Protein AF-A0A0B1SEB9-F1 (afdb_monomer)

Organism: Oesophagostomum dentatum (NCBI:txid61180)

InterPro domains:
  IPR020556 Amidase, conserved site [PS00571] (58-89)
  IPR023631 Amidase signatu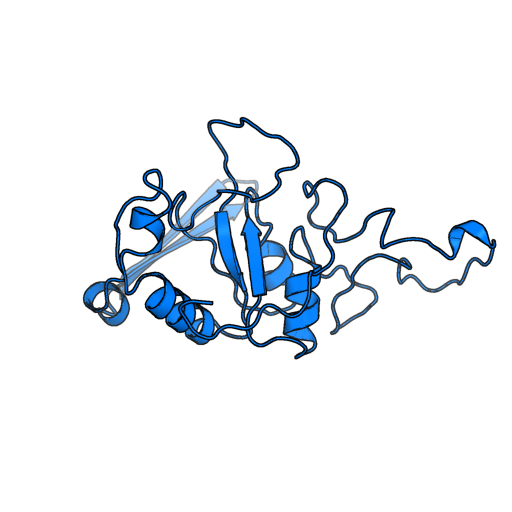re domain [PF01425] (3-154)
  IPR036928 Amidase signature (AS) superfamily [G3DSA:3.90.1300.10] (1-178)
  IPR036928 Amidase signature (AS) superfamily [SSF75304] (3-165)
  IPR052096 Endocannabinoid-regulating amidase [PTHR45847] (4-167)

Solvent-accessible surface area (backbone atoms only — not comparable to full-atom values): 10886 Å² total; per-residue (Å²): 110,99,80,72,67,78,93,84,77,85,65,56,44,14,60,69,55,81,35,55,45,18,40,30,78,84,80,14,60,74,55,80,82,69,78,67,84,67,96,58,79,47,62,71,35,42,49,34,15,71,92,43,60,74,40,63,5,16,7,18,27,7,28,44,28,23,36,42,63,59,69,73,44,78,68,36,79,28,48,28,70,89,40,11,34,48,43,2,12,62,61,44,68,36,26,47,51,73,55,64,78,48,77,51,80,70,77,91,61,89,61,78,68,76,90,64,90,83,80,57,69,20,56,27,45,32,21,73,42,63,64,63,38,50,52,51,49,41,64,67,23,67,53,60,63,64,30,78,77,33,82,83,24,69,85,71,60,59,56,65,70,70,71,68,56,79,74,45,76,48,73,50,73,50,80,51,103,87,48,80,48,80,47,78,48,76,94

Nearest PDB structures (foldseek):
  4hbp-assembly1_A  TM=9.652E-01  e=2.554E-11  Rattus norvegicus
  4hbp-assembly1_B  TM=9.653E-01  e=1.059E-10  Rattus norvegicus
  3lj7-assembly2_B  TM=9.623E-01  e=1.198E-10  Rattus norvegicus
  3qj9-assembly1_A  TM=9.669E-01  e=3.645E-10  Rattus norvegicus
  6kvr-assembly1_B  TM=8.923E-01  e=4.741E-07  Candida albicans

pLDDT: mean 85.34, std 15.77, range [36.78, 98.62]

Sequence (187 aa):
LLLGFVPFVQTNVPQSLLSYSCGNPIYGNFEVLNGISTNSKATLGTTSTPSDPSRTCGGSSGGEAALLAADGSLIGIGGDVGGSIRIPCHFTGMAGIKPSHLRFSHRGVPGAVPGRPLINANEGPMTKDIQTSAEFLKEIWSTRWITEHDPYVPPVLWNEDMYSRGESTVSATTWTMTGLLLLQLSR

Foldseek 3Di:
DVQPDDDDDDFFFDVQQPFQFTADPPQFDPVVVPPDDDPDCQRGRTQDAPVDSNHGLTARCSRQLNCQLVVNDAKDKFKDQPCRFPSSCVSRVKDKDFDDPLLADCPPPDHSDPDDDPGDIGIAMIHRDVVSRVVVQLSVQVDQVRCVVPVSRPNDGDDPCVVPVPWDWDWDWDDDPVDIDIDIDTD

Structure (mmCIF, N/CA/C/O backbone):
data_AF-A0A0B1SEB9-F1
#
_entry.id   AF-A0A0B1SEB9-F1
#
loop_
_atom_site.group_PDB
_atom_site.id
_atom_site.type_symbol
_atom_site.label_atom_id
_atom_site.label_alt_id
_atom_site.label_comp_id
_atom_site.label_asym_id
_atom_site.label_entity_id
_atom_site.label_seq_id
_atom_site.pdbx_PDB_ins_code
_atom_site.Cartn_x
_atom_site.Cartn_y
_atom_site.Cartn_z
_atom_site.occupancy
_atom_site.B_iso_or_equiv
_atom_site.auth_seq_id
_atom_site.auth_comp_id
_atom_site.auth_asym_id
_atom_site.auth_atom_id
_atom_site.pdbx_PDB_model_num
ATOM 1 N N . LEU A 1 1 ? 3.356 -13.965 14.051 1.00 53.75 1 LEU A N 1
ATOM 2 C CA . LEU A 1 1 ? 2.552 -13.025 13.240 1.00 53.75 1 LEU A CA 1
ATOM 3 C C . LEU A 1 1 ? 1.209 -12.872 13.931 1.00 53.75 1 LEU A C 1
ATOM 5 O O . LEU A 1 1 ? 0.439 -13.820 13.940 1.00 53.75 1 LEU A O 1
ATOM 9 N N . LEU A 1 2 ? 0.997 -11.747 14.619 1.00 61.38 2 LEU A N 1
ATOM 10 C CA . LEU A 1 2 ? -0.085 -11.577 15.603 1.00 61.38 2 LEU A CA 1
ATOM 11 C C . LEU A 1 2 ? -1.502 -11.649 14.997 1.00 61.38 2 LEU A C 1
ATOM 13 O O . LEU A 1 2 ? -2.454 -11.924 15.711 1.00 61.38 2 LEU A O 1
ATOM 17 N N . LEU A 1 3 ? -1.617 -11.424 13.685 1.00 80.94 3 LEU A N 1
ATOM 18 C CA . LEU A 1 3 ? -2.881 -11.327 12.945 1.00 80.94 3 LEU A CA 1
ATOM 19 C C . LEU A 1 3 ? -3.021 -12.398 11.846 1.00 80.94 3 LEU A C 1
ATOM 21 O O . LEU A 1 3 ? -3.841 -12.267 10.949 1.00 80.94 3 LEU A O 1
ATOM 25 N N . GLY A 1 4 ? -2.178 -13.436 11.853 1.00 87.94 4 GLY A N 1
ATOM 26 C CA . GLY A 1 4 ? -2.272 -14.546 10.891 1.00 87.94 4 GLY A CA 1
ATOM 27 C C . GLY A 1 4 ? -1.801 -14.256 9.455 1.00 87.94 4 GLY A C 1
ATOM 28 O O . GLY A 1 4 ? -1.686 -15.197 8.676 1.00 87.94 4 GLY A O 1
ATOM 29 N N . PHE A 1 5 ? -1.464 -13.009 9.100 1.00 88.06 5 PHE A N 1
ATOM 30 C CA . PHE A 1 5 ? -0.833 -12.693 7.809 1.00 88.06 5 PHE A CA 1
ATOM 31 C C . PHE A 1 5 ? 0.491 -13.440 7.632 1.00 88.06 5 PHE A C 1
ATOM 33 O O . PHE A 1 5 ? 1.265 -13.539 8.582 1.00 88.06 5 PHE A O 1
ATOM 40 N N . VAL A 1 6 ? 0.776 -13.906 6.412 1.00 93.69 6 VAL A N 1
ATOM 41 C CA . VAL A 1 6 ? 2.009 -14.627 6.062 1.00 93.69 6 VAL A CA 1
ATOM 42 C C . VAL A 1 6 ? 2.791 -13.817 5.021 1.00 93.69 6 VAL A C 1
ATOM 44 O O . VAL A 1 6 ? 2.461 -13.876 3.837 1.00 93.69 6 VAL A O 1
ATOM 47 N N . PRO A 1 7 ? 3.821 -13.049 5.425 1.00 92.88 7 PRO A N 1
ATOM 48 C CA . PRO A 1 7 ? 4.741 -12.426 4.480 1.00 92.88 7 PRO A CA 1
ATOM 49 C C . PRO A 1 7 ? 5.487 -13.518 3.709 1.00 92.88 7 PRO A C 1
ATOM 51 O O . PRO A 1 7 ? 6.118 -14.376 4.326 1.00 92.88 7 PRO A O 1
ATOM 54 N N . PHE A 1 8 ? 5.405 -13.503 2.379 1.00 96.50 8 PHE A N 1
ATOM 55 C CA . PHE A 1 8 ? 5.936 -14.592 1.546 1.00 96.50 8 PHE A CA 1
ATOM 56 C C . PHE A 1 8 ? 6.914 -14.132 0.459 1.00 96.50 8 PHE A C 1
ATOM 58 O O . PHE A 1 8 ? 7.643 -14.954 -0.091 1.00 96.50 8 PHE A O 1
ATOM 65 N N . VAL A 1 9 ? 6.958 -12.836 0.147 1.00 96.88 9 VAL A N 1
ATOM 66 C CA . VAL A 1 9 ? 7.838 -12.283 -0.884 1.00 96.88 9 VAL A CA 1
ATOM 67 C C . VAL A 1 9 ? 8.233 -10.853 -0.537 1.00 96.88 9 VAL A C 1
ATOM 69 O O . VAL A 1 9 ? 7.470 -10.121 0.089 1.00 96.88 9 VAL A O 1
ATOM 72 N N . GLN A 1 10 ? 9.435 -10.461 -0.953 1.00 94.75 10 GLN A N 1
ATOM 73 C CA . GLN A 1 10 ? 9.856 -9.068 -1.016 1.00 94.75 10 GLN A CA 1
ATOM 74 C C . GLN A 1 10 ? 9.810 -8.628 -2.477 1.00 94.75 10 GLN A C 1
ATOM 76 O O . GLN A 1 10 ? 10.360 -9.307 -3.346 1.00 94.75 10 GLN A O 1
ATOM 81 N N . THR A 1 11 ? 9.161 -7.504 -2.758 1.00 95.44 11 THR A N 1
ATOM 82 C CA . THR A 1 11 ? 8.998 -7.032 -4.132 1.00 95.44 11 THR A CA 1
ATOM 83 C C . THR A 1 11 ? 10.066 -6.017 -4.537 1.00 95.44 11 THR A C 1
ATOM 85 O O . THR A 1 11 ? 10.758 -5.412 -3.71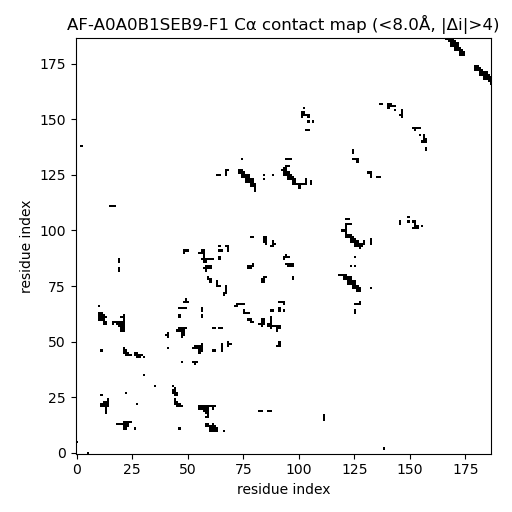4 1.00 95.44 11 THR A O 1
ATOM 88 N N . ASN A 1 12 ? 10.246 -5.874 -5.850 1.00 94.31 12 ASN A N 1
ATOM 89 C CA . ASN A 1 12 ? 11.271 -5.016 -6.427 1.00 94.31 12 ASN A CA 1
ATOM 90 C C . ASN A 1 12 ? 10.952 -3.519 -6.240 1.00 94.31 12 ASN A C 1
ATOM 92 O O . ASN A 1 12 ? 9.790 -3.110 -6.239 1.00 94.31 12 ASN A O 1
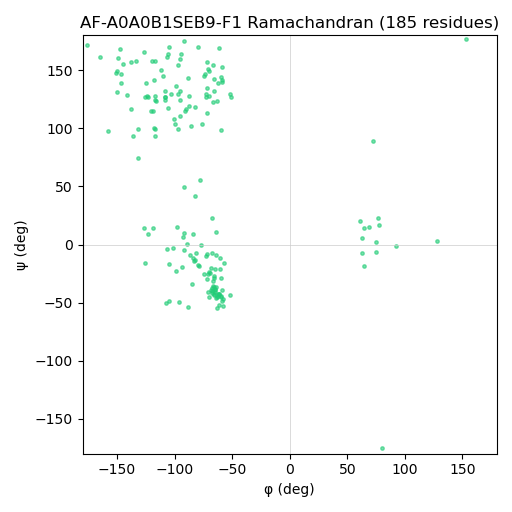ATOM 96 N N . VAL A 1 13 ? 11.999 -2.697 -6.157 1.00 94.06 13 VAL A N 1
ATOM 97 C CA . VAL A 1 13 ? 11.924 -1.237 -5.974 1.00 94.06 13 VAL A CA 1
ATOM 98 C C . VAL A 1 13 ? 12.940 -0.531 -6.881 1.00 94.06 13 VAL A C 1
ATOM 100 O O . VAL A 1 13 ? 13.939 -1.145 -7.273 1.00 94.06 13 VAL A O 1
ATOM 103 N N . PRO A 1 14 ? 12.765 0.756 -7.233 1.00 92.25 14 PRO A N 1
ATOM 104 C CA . PRO A 1 14 ? 13.813 1.493 -7.914 1.00 92.25 14 PRO A CA 1
ATOM 105 C C . PRO A 1 14 ? 15.031 1.698 -7.024 1.00 92.25 14 PRO A C 1
ATOM 107 O O . PRO A 1 14 ? 14.929 1.794 -5.796 1.00 92.25 14 PRO A O 1
ATOM 110 N N . GLN A 1 15 ? 16.187 1.861 -7.665 1.00 90.12 15 GLN A N 1
ATOM 111 C CA . GLN A 1 15 ? 17.413 2.229 -6.970 1.00 90.12 15 GLN A CA 1
ATOM 112 C C . GLN A 1 15 ? 17.168 3.473 -6.108 1.00 90.12 15 GLN A C 1
ATOM 114 O O . GLN A 1 15 ? 16.635 4.473 -6.587 1.00 90.12 15 GLN A O 1
ATOM 119 N N . SER A 1 16 ? 17.559 3.409 -4.832 1.00 89.12 16 SER A N 1
ATOM 120 C CA . SER A 1 16 ? 17.417 4.483 -3.834 1.00 89.12 16 SER A CA 1
ATOM 121 C C . SER A 1 16 ? 15.990 4.919 -3.471 1.00 89.12 16 SER A C 1
ATOM 123 O O . SER A 1 16 ? 15.846 5.874 -2.719 1.00 89.12 16 SER A O 1
ATOM 125 N N . LEU A 1 17 ? 14.927 4.269 -3.962 1.00 91.38 17 LEU A N 1
ATOM 126 C CA . LEU A 1 17 ? 13.520 4.632 -3.689 1.00 91.38 17 LEU A CA 1
ATOM 127 C C . LEU A 1 17 ? 13.073 6.029 -4.186 1.00 91.38 17 LEU A C 1
ATOM 129 O O . LEU A 1 17 ? 11.886 6.338 -4.142 1.00 91.38 17 LEU A O 1
ATOM 133 N N . LEU A 1 18 ? 13.981 6.875 -4.681 1.00 90.56 18 LEU A N 1
ATOM 134 C CA . LEU A 1 18 ? 13.702 8.238 -5.151 1.00 90.56 18 LEU A CA 1
ATOM 135 C C . LEU A 1 18 ? 13.397 8.273 -6.655 1.00 90.56 18 LEU A C 1
ATOM 137 O O . LEU A 1 18 ? 13.970 9.051 -7.413 1.00 90.56 18 LEU A O 1
ATOM 141 N N . SER A 1 19 ? 12.497 7.402 -7.100 1.00 89.94 19 SER A N 1
ATOM 142 C CA . SER A 1 19 ? 12.024 7.361 -8.482 1.00 89.94 19 SER A CA 1
ATOM 143 C C . SER A 1 19 ? 10.598 6.831 -8.539 1.00 89.94 19 SER A C 1
ATOM 145 O O . SER A 1 19 ? 10.210 5.975 -7.746 1.00 89.94 19 SER A O 1
ATOM 147 N N . TYR A 1 20 ? 9.831 7.331 -9.507 1.00 89.56 20 TYR A N 1
ATOM 148 C CA . TYR A 1 20 ? 8.507 6.808 -9.832 1.00 89.56 20 TYR A CA 1
ATOM 149 C C . TYR A 1 20 ? 8.557 5.677 -10.872 1.00 89.56 20 TYR A C 1
ATOM 151 O O . TYR A 1 20 ? 7.519 5.169 -11.271 1.00 89.56 20 TYR A O 1
ATOM 159 N N . SER A 1 21 ? 9.739 5.290 -11.355 1.00 89.75 21 SER A N 1
ATOM 160 C CA . SER A 1 21 ? 9.930 4.043 -12.111 1.00 89.75 21 SER A CA 1
ATOM 161 C C . SER A 1 21 ? 10.318 2.904 -11.162 1.00 89.75 21 SER A C 1
ATOM 163 O O . SER A 1 21 ? 10.523 3.147 -9.977 1.00 89.75 21 SER A O 1
ATOM 165 N N . CYS A 1 22 ? 10.446 1.669 -11.654 1.00 90.75 22 CYS A N 1
ATOM 166 C CA . CYS A 1 22 ? 10.791 0.517 -10.816 1.00 90.75 22 CYS A CA 1
ATOM 167 C C . CYS A 1 22 ? 11.913 -0.328 -11.430 1.00 90.75 22 CYS A C 1
ATOM 169 O O . CYS A 1 22 ? 11.682 -1.406 -11.968 1.00 90.75 22 CYS A O 1
ATOM 171 N N . GLY A 1 23 ? 13.144 0.176 -11.358 1.00 89.38 23 GLY A N 1
ATOM 172 C CA . GLY A 1 23 ? 14.332 -0.530 -11.836 1.00 89.38 23 GLY A CA 1
ATOM 173 C C . GLY A 1 23 ? 15.561 -0.216 -10.990 1.00 89.38 23 GLY A C 1
ATOM 174 O O . GLY A 1 23 ? 15.711 0.891 -10.466 1.00 89.38 23 GLY A O 1
ATOM 175 N N . ASN A 1 24 ? 16.442 -1.198 -10.839 1.00 87.75 24 ASN A N 1
ATOM 176 C CA . ASN A 1 24 ? 17.714 -1.056 -10.138 1.00 87.75 24 ASN A CA 1
ATOM 177 C C . ASN A 1 24 ? 18.768 -1.996 -10.751 1.00 87.75 24 ASN A C 1
ATOM 179 O O . ASN A 1 24 ? 18.383 -2.967 -11.392 1.00 87.75 24 ASN A O 1
ATOM 183 N N . PRO A 1 25 ? 20.073 -1.756 -10.532 1.00 83.50 25 PRO A N 1
ATOM 184 C CA . PRO A 1 25 ? 21.137 -2.584 -11.114 1.00 83.50 25 PRO A CA 1
ATOM 185 C C . PRO A 1 25 ? 21.305 -3.994 -10.517 1.00 83.50 25 PRO A C 1
ATOM 187 O O . PRO A 1 25 ? 22.134 -4.750 -11.004 1.00 83.50 25 PRO A O 1
ATOM 190 N N . ILE A 1 26 ? 20.611 -4.330 -9.421 1.00 85.81 26 ILE A N 1
ATOM 191 C CA . ILE A 1 26 ? 20.753 -5.635 -8.746 1.00 85.81 26 ILE A CA 1
ATOM 192 C C . ILE A 1 26 ? 19.779 -6.638 -9.360 1.00 85.81 26 ILE A C 1
ATOM 194 O O . ILE A 1 26 ? 20.169 -7.714 -9.800 1.00 85.81 26 ILE A O 1
ATOM 198 N N . TYR A 1 27 ? 18.503 -6.263 -9.393 1.00 82.62 27 TYR A N 1
ATOM 199 C CA . TYR A 1 27 ? 17.425 -7.055 -9.980 1.00 82.62 27 TYR A CA 1
ATOM 200 C C . TYR A 1 27 ? 17.190 -6.708 -11.453 1.00 82.62 27 TYR A C 1
ATOM 202 O O . TYR A 1 27 ? 16.388 -7.364 -12.118 1.00 82.62 27 TYR A O 1
ATOM 210 N N . GLY A 1 28 ? 17.893 -5.694 -11.968 1.00 65.19 28 GLY A N 1
ATOM 211 C CA . GLY A 1 28 ? 17.873 -5.311 -13.366 1.00 65.19 28 GLY A CA 1
ATOM 212 C C . GLY A 1 28 ? 19.243 -5.268 -14.035 1.00 65.19 28 GLY A C 1
ATOM 213 O O . GLY A 1 28 ? 20.209 -4.774 -13.469 1.00 65.19 28 GLY A O 1
ATOM 214 N N . ASN A 1 29 ? 19.264 -5.771 -15.277 1.00 52.09 29 ASN A N 1
ATOM 215 C CA . ASN A 1 29 ? 20.396 -6.038 -16.177 1.00 52.09 29 ASN A CA 1
ATOM 216 C C . ASN A 1 29 ? 21.318 -7.226 -15.835 1.00 52.09 29 ASN A C 1
ATOM 218 O O . ASN A 1 29 ? 22.401 -7.049 -15.288 1.00 52.09 29 ASN A O 1
ATOM 222 N N . PHE A 1 30 ? 20.970 -8.417 -16.349 1.00 44.16 30 PHE A N 1
ATOM 223 C CA . PHE A 1 30 ? 21.952 -9.474 -16.663 1.00 44.16 30 PHE A CA 1
ATOM 224 C C . PHE A 1 30 ? 22.335 -9.511 -18.164 1.00 44.16 30 PHE A C 1
ATOM 226 O O . PHE A 1 30 ? 23.428 -9.950 -18.509 1.00 44.16 30 PHE A O 1
ATOM 233 N N . GLU A 1 31 ? 21.503 -8.991 -19.082 1.00 43.50 31 GLU A N 1
ATOM 234 C CA . GLU A 1 31 ? 21.785 -9.053 -20.535 1.00 43.50 31 GLU A CA 1
ATOM 235 C C . GLU A 1 31 ? 22.805 -8.022 -21.050 1.00 43.50 31 GLU A C 1
ATOM 237 O O . GLU A 1 31 ? 23.434 -8.249 -22.084 1.00 43.50 31 GLU A O 1
ATOM 242 N N . VAL A 1 32 ? 23.080 -6.940 -20.312 1.00 45.72 32 VAL A N 1
ATOM 243 C CA . VAL A 1 32 ? 24.132 -5.973 -20.700 1.00 45.72 32 VAL A CA 1
ATOM 244 C C . VAL A 1 32 ? 25.549 -6.536 -20.482 1.00 45.72 32 VAL A C 1
ATOM 246 O O . VAL A 1 32 ? 26.515 -5.986 -21.002 1.00 45.72 32 VAL A O 1
ATOM 249 N N . LEU A 1 33 ? 25.693 -7.683 -19.806 1.00 40.72 33 LEU A N 1
ATOM 250 C CA . LEU A 1 33 ? 26.974 -8.391 -19.693 1.00 40.72 33 LEU A CA 1
ATOM 251 C C . LEU A 1 33 ? 27.263 -9.353 -20.861 1.00 40.72 33 LEU A C 1
ATOM 253 O O . LEU A 1 33 ? 28.395 -9.809 -20.970 1.00 40.72 33 LEU A O 1
ATOM 257 N N . ASN A 1 34 ? 26.302 -9.623 -21.761 1.00 36.78 34 ASN A N 1
ATOM 258 C CA . ASN A 1 34 ? 26.476 -10.585 -22.866 1.00 36.78 34 ASN A CA 1
ATOM 259 C C . ASN A 1 34 ? 26.244 -10.015 -24.281 1.00 36.78 34 ASN A C 1
ATOM 261 O O . ASN A 1 34 ? 26.244 -10.769 -25.250 1.00 36.78 34 ASN A O 1
ATOM 265 N N . GLY A 1 35 ? 26.083 -8.696 -24.440 1.00 39.38 35 GLY A N 1
ATOM 266 C CA . GLY A 1 35 ? 26.153 -8.042 -25.757 1.00 39.38 35 GLY A CA 1
ATOM 267 C C . GLY A 1 35 ? 25.007 -8.341 -26.734 1.00 39.38 35 GLY A C 1
ATOM 268 O O . GLY A 1 35 ? 25.132 -8.030 -27.918 1.00 39.38 35 GLY A O 1
ATOM 269 N N . ILE A 1 36 ? 23.883 -8.902 -26.278 1.00 45.38 36 ILE A N 1
ATOM 270 C CA . ILE A 1 36 ? 22.714 -9.149 -27.131 1.00 45.38 36 ILE A CA 1
ATOM 271 C C . ILE A 1 36 ? 21.723 -7.997 -26.950 1.00 45.38 36 ILE A C 1
ATOM 273 O O . ILE A 1 36 ? 20.961 -7.941 -25.992 1.00 45.38 36 ILE A O 1
ATOM 277 N N . SER A 1 37 ? 21.745 -7.050 -27.887 1.00 41.44 37 SER A N 1
ATOM 278 C CA . SER A 1 37 ? 20.700 -6.037 -28.028 1.00 41.44 37 SER A CA 1
ATOM 279 C C . SER A 1 37 ? 19.480 -6.684 -28.685 1.00 41.44 37 SER A C 1
ATOM 281 O O . SER A 1 37 ? 19.475 -6.939 -29.889 1.00 41.44 37 SER A O 1
ATOM 283 N N . THR A 1 38 ? 18.444 -6.985 -27.902 1.00 41.44 38 THR A N 1
ATOM 284 C CA . THR A 1 38 ? 17.131 -7.335 -28.451 1.00 41.44 38 THR A CA 1
ATOM 285 C C . THR A 1 38 ? 16.333 -6.045 -28.657 1.00 41.44 38 THR A C 1
ATOM 287 O O . THR A 1 38 ? 16.213 -5.213 -27.763 1.00 41.44 38 THR A O 1
ATOM 290 N N . ASN A 1 39 ? 15.789 -5.844 -29.860 1.00 38.50 39 ASN A N 1
ATOM 291 C CA . ASN A 1 39 ? 14.986 -4.671 -30.254 1.00 38.50 39 ASN A CA 1
ATOM 292 C C . ASN A 1 39 ? 13.611 -4.580 -29.541 1.00 38.50 39 ASN A C 1
ATOM 294 O O . ASN A 1 39 ? 12.676 -3.952 -30.038 1.00 38.50 39 ASN A O 1
ATOM 298 N N . SER A 1 40 ? 13.455 -5.216 -28.383 1.00 43.16 40 SER A N 1
ATOM 299 C CA . SER A 1 40 ? 12.259 -5.170 -27.550 1.00 43.16 40 SER A CA 1
ATOM 300 C C . SER A 1 40 ? 12.380 -4.036 -26.537 1.00 43.16 40 SER A C 1
ATOM 302 O O . SER A 1 40 ? 13.194 -4.072 -25.625 1.00 43.16 40 SER A O 1
ATOM 304 N N . LYS A 1 41 ? 11.508 -3.033 -26.664 1.00 44.56 41 LYS A N 1
ATOM 305 C CA . LYS A 1 41 ? 11.379 -1.850 -25.789 1.00 44.56 41 LYS A CA 1
ATOM 306 C C . LYS A 1 41 ? 10.959 -2.168 -24.335 1.00 44.56 41 LYS A C 1
ATOM 308 O O . LYS A 1 41 ? 10.590 -1.263 -23.595 1.00 44.56 41 LYS A O 1
ATOM 313 N N . ALA A 1 42 ? 10.972 -3.438 -23.931 1.00 46.25 42 ALA A N 1
ATOM 314 C CA . ALA A 1 42 ? 10.852 -3.845 -22.541 1.00 46.25 42 ALA A CA 1
ATOM 315 C C . ALA A 1 42 ? 12.259 -3.797 -21.941 1.00 46.25 42 ALA A C 1
ATOM 317 O O . ALA A 1 42 ? 13.086 -4.660 -22.219 1.00 46.25 42 ALA A O 1
ATOM 318 N N . THR A 1 43 ? 12.558 -2.749 -21.176 1.00 52.12 43 THR A N 1
ATOM 319 C CA . THR A 1 43 ? 13.847 -2.592 -20.496 1.00 52.12 43 THR A CA 1
ATOM 320 C C . THR A 1 43 ? 14.055 -3.778 -19.552 1.00 52.12 43 THR A C 1
ATOM 322 O O . THR A 1 43 ? 13.488 -3.796 -18.456 1.00 52.12 43 THR A O 1
ATOM 325 N N . LEU A 1 44 ? 14.820 -4.790 -19.978 1.00 52.06 44 LEU A N 1
ATOM 326 C CA . LEU A 1 44 ? 15.098 -5.978 -19.170 1.00 52.06 44 LEU A CA 1
ATOM 327 C C . LEU A 1 44 ? 15.592 -5.558 -17.782 1.00 52.06 44 LEU A C 1
ATOM 329 O O . LEU A 1 44 ? 16.518 -4.760 -17.655 1.00 52.06 44 LEU A O 1
ATOM 333 N N . GLY A 1 45 ? 14.946 -6.068 -16.731 1.00 60.81 45 GLY A N 1
ATOM 334 C CA . GLY A 1 45 ? 15.298 -5.722 -15.353 1.00 60.81 45 GLY A CA 1
ATOM 335 C C . GLY A 1 45 ? 14.543 -4.549 -14.724 1.00 60.81 45 GLY A C 1
ATOM 336 O O . GLY A 1 45 ? 14.763 -4.219 -13.558 1.00 60.81 45 GLY A O 1
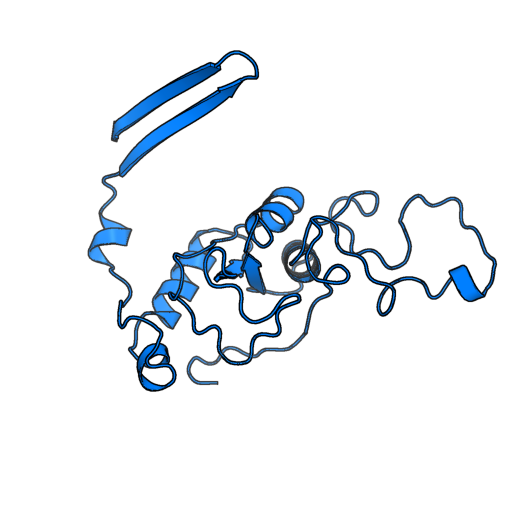ATOM 337 N N . THR A 1 46 ? 13.649 -3.914 -15.476 1.00 80.00 46 THR A N 1
ATOM 338 C CA . THR A 1 46 ? 12.665 -2.973 -14.935 1.00 80.00 46 THR A CA 1
ATOM 339 C C . THR A 1 46 ? 11.366 -3.730 -14.687 1.00 80.00 46 THR A C 1
ATOM 341 O O . THR A 1 46 ? 10.899 -4.457 -15.562 1.00 80.00 46 THR A O 1
ATOM 344 N N . THR A 1 47 ? 10.765 -3.564 -13.512 1.00 90.75 47 THR A N 1
ATOM 345 C CA . THR A 1 47 ? 9.407 -4.053 -13.272 1.00 90.75 47 THR A CA 1
ATOM 346 C C . THR A 1 47 ? 8.446 -3.256 -14.153 1.00 90.75 47 THR A C 1
ATOM 348 O O . THR A 1 47 ? 8.400 -2.024 -14.091 1.00 90.75 47 THR A O 1
ATOM 351 N N . SER A 1 48 ? 7.695 -3.958 -14.992 1.00 91.00 48 SER A N 1
ATOM 352 C CA . SER A 1 48 ? 6.674 -3.387 -15.867 1.00 91.00 48 SER A CA 1
ATOM 353 C C . SER A 1 48 ? 5.272 -3.688 -15.344 1.00 91.00 48 SER A C 1
ATOM 355 O O . SER A 1 48 ? 5.086 -4.519 -14.452 1.00 91.00 48 SER A O 1
ATOM 357 N N . THR A 1 49 ? 4.273 -2.967 -15.854 1.00 91.4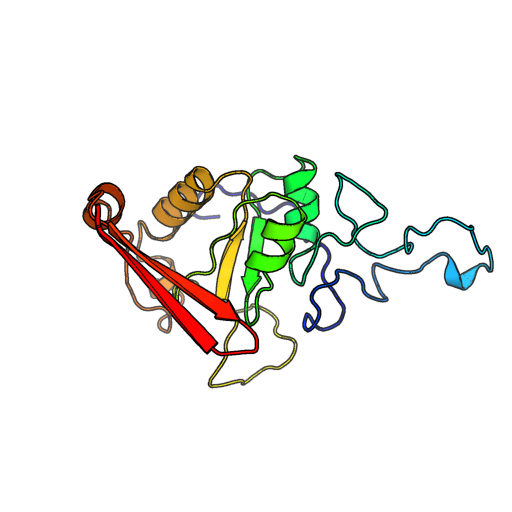4 49 THR A N 1
ATOM 358 C CA . THR A 1 49 ? 2.876 -3.277 -15.525 1.00 91.44 49 THR A CA 1
ATOM 359 C C . THR A 1 49 ? 2.448 -4.578 -16.223 1.00 91.44 49 THR A C 1
ATOM 361 O O . THR A 1 49 ? 2.705 -4.725 -17.420 1.00 91.44 49 THR A O 1
ATOM 364 N N . PRO A 1 50 ? 1.765 -5.515 -15.535 1.00 91.31 50 PRO A N 1
ATOM 365 C CA . PRO A 1 50 ? 1.315 -6.773 -16.141 1.00 91.31 50 PRO A CA 1
ATOM 366 C C . PRO A 1 50 ? 0.364 -6.589 -17.330 1.00 91.31 50 PRO A C 1
ATOM 368 O O . PRO A 1 50 ? 0.334 -7.419 -18.234 1.00 91.31 50 PRO A O 1
ATOM 371 N N . SER A 1 51 ? -0.403 -5.495 -17.343 1.00 91.69 51 SER A N 1
ATOM 372 C CA . SER A 1 51 ? -1.359 -5.177 -18.410 1.00 91.69 51 SER A CA 1
ATOM 373 C C . SER A 1 51 ? -0.704 -4.760 -19.732 1.00 91.69 51 SER A C 1
ATOM 375 O O . SER A 1 51 ? -1.310 -4.915 -20.789 1.00 91.69 51 SER A O 1
ATOM 377 N N . ASP A 1 52 ? 0.518 -4.224 -19.683 1.00 89.75 52 ASP A N 1
ATOM 378 C CA . ASP A 1 52 ? 1.306 -3.801 -20.842 1.00 89.75 52 ASP A CA 1
ATOM 379 C C . ASP A 1 52 ? 2.796 -3.762 -20.451 1.00 89.75 52 ASP A C 1
ATOM 381 O O . ASP A 1 52 ? 3.267 -2.758 -19.902 1.00 89.75 52 ASP A O 1
ATOM 385 N N . PRO A 1 53 ? 3.573 -4.818 -20.760 1.00 87.19 53 PRO A N 1
ATOM 386 C CA . PRO A 1 53 ? 4.986 -4.902 -20.395 1.00 87.19 53 PRO A CA 1
ATOM 387 C C . PRO A 1 53 ? 5.879 -3.798 -20.984 1.00 87.19 53 PRO A C 1
ATOM 389 O O . PRO A 1 53 ? 7.029 -3.665 -20.566 1.00 87.19 53 PRO A O 1
ATOM 392 N N . SER A 1 54 ? 5.384 -3.007 -21.945 1.00 84.75 54 SER A N 1
ATOM 393 C CA . SER A 1 54 ? 6.101 -1.849 -22.495 1.00 84.75 54 SER A CA 1
ATOM 394 C C . SER A 1 54 ? 5.994 -0.586 -21.627 1.00 84.75 54 SER A C 1
ATOM 396 O O . SER A 1 54 ? 6.667 0.411 -21.904 1.00 84.75 54 SER A O 1
ATOM 398 N N . ARG A 1 55 ? 5.167 -0.607 -20.571 1.00 87.50 55 ARG A N 1
ATOM 399 C CA . ARG A 1 55 ? 4.936 0.519 -19.655 1.00 87.50 55 ARG A CA 1
ATOM 400 C C . ARG A 1 55 ? 5.492 0.241 -18.260 1.00 87.50 55 ARG A C 1
ATOM 402 O O . ARG A 1 55 ? 5.517 -0.889 -17.776 1.00 87.50 55 ARG A O 1
ATOM 409 N N . THR A 1 56 ? 5.901 1.312 -17.584 1.00 90.75 56 THR A N 1
ATOM 410 C CA . THR A 1 56 ? 6.308 1.258 -16.173 1.00 90.75 56 THR A CA 1
ATOM 411 C C . THR A 1 56 ? 5.122 0.896 -15.274 1.00 90.75 56 THR A C 1
ATOM 413 O O . THR A 1 56 ? 4.012 1.380 -15.488 1.00 90.75 56 THR A O 1
ATOM 416 N N . CYS A 1 57 ? 5.360 0.094 -14.233 1.00 93.69 57 CYS A N 1
ATOM 417 C CA . CYS A 1 57 ? 4.383 -0.149 -13.164 1.00 93.69 57 CYS A CA 1
ATOM 418 C C . CYS A 1 57 ? 4.278 1.013 -12.158 1.00 93.69 57 CYS A C 1
ATOM 420 O O . CYS A 1 57 ? 3.526 0.922 -11.195 1.00 93.69 57 CYS A O 1
ATOM 422 N N . GLY A 1 58 ? 5.054 2.087 -12.335 1.00 95.69 58 GLY A N 1
ATOM 423 C CA . GLY A 1 58 ? 5.188 3.149 -11.341 1.00 95.69 58 GLY A CA 1
ATOM 424 C C . GLY A 1 58 ? 6.156 2.763 -10.215 1.00 95.69 58 GLY A C 1
ATOM 425 O O . GLY A 1 58 ? 6.790 1.711 -10.258 1.00 95.69 58 GLY A O 1
ATOM 426 N N . GLY A 1 59 ? 6.287 3.610 -9.194 1.00 94.75 59 GLY A N 1
ATOM 427 C CA . GLY A 1 59 ? 7.240 3.399 -8.109 1.00 94.75 59 GLY A CA 1
ATOM 428 C C . GLY A 1 59 ? 7.145 4.461 -7.010 1.00 94.75 59 GLY A C 1
ATOM 429 O O . GLY A 1 59 ? 6.427 5.446 -7.160 1.00 94.75 59 GLY A O 1
ATOM 430 N N . SER A 1 60 ? 7.842 4.290 -5.886 1.00 95.31 60 SER A N 1
ATOM 431 C CA . SER A 1 60 ? 8.855 3.247 -5.657 1.00 95.31 60 SER A CA 1
ATOM 432 C C . SER A 1 60 ? 8.313 1.855 -5.315 1.00 95.31 60 SER A C 1
ATOM 434 O O . SER A 1 60 ? 9.040 0.885 -5.497 1.00 95.31 60 SER A O 1
ATOM 436 N N . SER A 1 61 ? 7.051 1.715 -4.902 1.00 97.38 61 SER A N 1
ATOM 437 C CA . SER A 1 61 ? 6.433 0.408 -4.589 1.00 97.38 61 SER A CA 1
ATOM 438 C C . SER A 1 61 ? 5.929 -0.313 -5.853 1.00 97.38 61 SER A C 1
ATOM 440 O O . SER A 1 61 ? 4.818 -0.835 -5.895 1.00 97.38 61 SER A O 1
ATOM 442 N N . GLY A 1 62 ? 6.715 -0.275 -6.932 1.00 96.75 62 GLY A N 1
ATOM 443 C CA . GLY A 1 62 ? 6.307 -0.781 -8.245 1.00 96.75 62 GLY A CA 1
ATOM 444 C C . GLY A 1 62 ? 6.155 -2.299 -8.282 1.00 96.75 62 GLY A C 1
ATOM 445 O O . GLY A 1 62 ? 5.202 -2.803 -8.868 1.00 96.75 62 GLY A O 1
ATOM 446 N N . GLY A 1 63 ? 7.049 -3.026 -7.605 1.00 96.81 63 GLY A N 1
ATOM 447 C CA . GLY A 1 63 ? 6.955 -4.475 -7.459 1.00 96.81 63 GLY A CA 1
ATOM 448 C C . GLY A 1 63 ? 5.669 -4.928 -6.766 1.00 96.81 63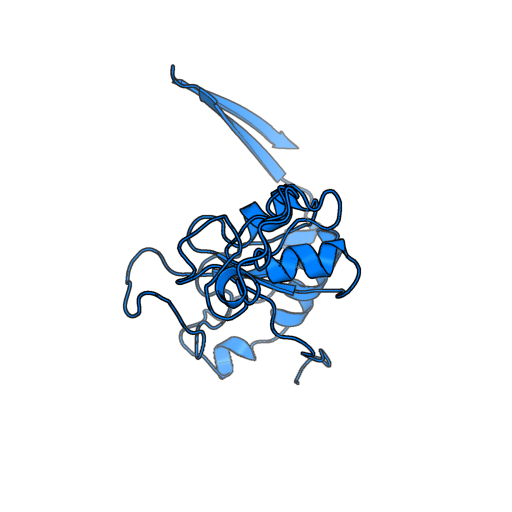 GLY A C 1
ATOM 449 O O . GLY A 1 63 ? 5.027 -5.847 -7.264 1.00 96.81 63 GLY A O 1
ATOM 450 N N . GLU A 1 64 ? 5.264 -4.260 -5.678 1.00 98.12 64 GLU A N 1
ATOM 451 C CA . GLU A 1 64 ? 3.995 -4.534 -4.982 1.00 98.12 64 GLU A CA 1
ATOM 452 C C . GLU A 1 64 ? 2.805 -4.374 -5.928 1.00 98.12 64 GLU A C 1
ATOM 454 O O . GLU A 1 64 ? 2.008 -5.292 -6.101 1.00 98.12 64 GLU A O 1
ATOM 459 N N . ALA A 1 65 ? 2.713 -3.221 -6.593 1.00 97.75 65 ALA A N 1
ATOM 460 C CA . ALA A 1 65 ? 1.618 -2.930 -7.510 1.00 97.75 65 ALA A CA 1
ATOM 461 C C . ALA A 1 65 ? 1.561 -3.907 -8.691 1.00 97.75 65 ALA A C 1
ATOM 463 O O . ALA A 1 65 ? 0.482 -4.375 -9.047 1.00 97.75 65 ALA A O 1
ATOM 464 N N . ALA A 1 66 ? 2.711 -4.246 -9.278 1.00 97.19 66 ALA A N 1
ATOM 465 C CA . ALA A 1 66 ? 2.783 -5.215 -10.364 1.00 97.19 66 ALA A CA 1
ATOM 466 C C . ALA A 1 66 ? 2.378 -6.623 -9.902 1.00 97.19 66 ALA A C 1
ATOM 468 O O . ALA A 1 66 ? 1.650 -7.305 -10.616 1.00 97.19 66 ALA A O 1
ATOM 469 N N . LEU A 1 67 ? 2.798 -7.051 -8.707 1.00 97.94 67 LEU A N 1
ATOM 470 C CA . LEU A 1 67 ? 2.429 -8.355 -8.158 1.00 97.94 67 LEU A CA 1
ATOM 471 C C . LEU A 1 67 ? 0.927 -8.440 -7.857 1.00 97.94 67 LEU A C 1
ATOM 473 O O . LEU A 1 67 ? 0.296 -9.442 -8.186 1.00 97.94 67 LEU A O 1
ATOM 477 N N . LEU A 1 68 ? 0.353 -7.386 -7.272 1.00 98.12 68 LEU A N 1
ATOM 478 C CA . LEU A 1 68 ? -1.083 -7.286 -6.998 1.00 98.12 68 LEU A CA 1
ATOM 479 C C . LEU A 1 68 ? -1.908 -7.295 -8.288 1.00 98.12 68 LEU A C 1
ATOM 481 O O . LEU A 1 68 ? -2.889 -8.028 -8.381 1.00 98.12 68 LEU A O 1
ATOM 485 N N . ALA A 1 69 ? -1.487 -6.525 -9.294 1.00 97.44 69 ALA A N 1
ATOM 486 C CA . ALA A 1 69 ? -2.155 -6.465 -10.593 1.00 97.44 69 ALA A CA 1
ATOM 487 C C . ALA A 1 69 ? -2.022 -7.766 -11.405 1.00 97.44 69 ALA A C 1
ATOM 489 O O . ALA A 1 69 ? -2.813 -8.001 -12.315 1.00 97.44 69 ALA A O 1
ATOM 490 N N . ALA A 1 70 ? -1.031 -8.602 -11.086 1.00 97.00 70 ALA A N 1
ATOM 491 C CA . ALA A 1 70 ? -0.861 -9.946 -11.635 1.00 97.00 70 ALA A CA 1
ATOM 492 C C . ALA A 1 70 ? -1.540 -11.036 -10.785 1.00 97.00 70 ALA A C 1
ATOM 494 O O . ALA A 1 70 ? -1.292 -12.218 -11.008 1.00 97.00 70 ALA A O 1
ATOM 495 N N . ASP A 1 71 ? -2.356 -10.658 -9.797 1.00 97.00 71 ASP A N 1
ATOM 496 C CA . ASP A 1 71 ? -3.070 -11.567 -8.892 1.00 97.00 71 ASP A CA 1
ATOM 497 C C . ASP A 1 71 ? -2.153 -12.464 -8.045 1.00 97.00 71 ASP A C 1
ATOM 499 O O . ASP A 1 71 ? -2.577 -13.486 -7.509 1.00 97.00 71 ASP A O 1
ATOM 503 N N . GLY A 1 72 ? -0.888 -12.067 -7.889 1.00 97.25 72 GLY A N 1
ATOM 504 C CA . GLY A 1 72 ? 0.119 -12.815 -7.140 1.00 97.25 72 GLY A CA 1
ATOM 505 C C . GLY A 1 72 ? 0.102 -12.558 -5.632 1.00 97.25 72 GLY A C 1
ATOM 506 O O . GLY A 1 72 ? 0.762 -13.281 -4.892 1.00 97.25 72 GLY A O 1
ATOM 507 N N . SER A 1 73 ? -0.633 -11.545 -5.164 1.00 97.12 73 SER A N 1
ATOM 508 C CA . SER A 1 73 ? -0.875 -11.272 -3.743 1.00 97.12 73 SER A CA 1
ATOM 509 C C . SER A 1 73 ? -2.284 -10.709 -3.530 1.00 97.12 73 SER A C 1
ATOM 511 O O . SER A 1 73 ? -2.863 -10.110 -4.435 1.00 97.12 73 SER A O 1
ATOM 513 N N . LEU A 1 74 ? -2.829 -10.879 -2.323 1.00 95.50 74 LEU A N 1
ATOM 514 C CA . LEU A 1 74 ? -4.086 -10.245 -1.899 1.00 95.50 74 LEU A CA 1
ATOM 515 C C . LEU A 1 74 ? -3.860 -8.824 -1.367 1.00 95.50 74 LEU A C 1
ATOM 517 O O . LEU A 1 74 ? -4.704 -7.946 -1.539 1.00 95.50 74 LEU A O 1
ATOM 521 N N . ILE A 1 75 ? -2.718 -8.612 -0.713 1.00 96.88 75 ILE A N 1
ATOM 522 C CA . ILE A 1 75 ? -2.345 -7.350 -0.085 1.00 96.88 75 ILE A CA 1
ATOM 523 C C . ILE A 1 75 ? -0.834 -7.144 -0.168 1.00 96.88 75 ILE A C 1
ATOM 525 O O . ILE A 1 75 ? -0.053 -8.077 0.018 1.00 96.88 75 ILE A O 1
ATOM 529 N N . GLY A 1 76 ? -0.440 -5.911 -0.454 1.00 97.31 76 GLY A N 1
ATOM 530 C CA . GLY A 1 76 ? 0.936 -5.440 -0.413 1.00 97.31 76 GLY A CA 1
ATOM 531 C C . GLY A 1 76 ? 1.094 -4.307 0.593 1.00 97.31 76 GLY A C 1
ATOM 532 O O . GLY A 1 76 ? 0.122 -3.626 0.934 1.00 97.31 76 GLY A O 1
ATOM 533 N N . ILE A 1 77 ? 2.322 -4.087 1.058 1.00 96.88 77 ILE A N 1
ATOM 534 C CA . ILE A 1 77 ? 2.673 -2.947 1.914 1.00 96.88 77 ILE A CA 1
ATOM 535 C C . ILE A 1 77 ? 3.713 -2.107 1.186 1.00 96.88 77 ILE A C 1
ATOM 537 O O . ILE A 1 77 ? 4.833 -2.553 0.948 1.00 96.88 77 ILE A O 1
ATOM 541 N N . GLY A 1 78 ? 3.338 -0.877 0.845 1.00 96.06 78 GLY A N 1
ATOM 542 C CA . GLY A 1 78 ? 4.235 0.098 0.234 1.00 96.06 78 GLY A CA 1
ATOM 543 C C . GLY A 1 78 ? 4.666 1.177 1.221 1.00 96.06 78 GLY A C 1
ATOM 544 O O . GLY A 1 78 ? 4.106 1.309 2.309 1.00 96.06 78 GLY A O 1
ATOM 545 N N . GLY A 1 79 ? 5.640 1.987 0.810 1.00 94.81 79 GLY A N 1
ATOM 546 C CA . GLY A 1 79 ? 6.032 3.217 1.501 1.00 94.81 79 GLY A CA 1
ATOM 547 C C . GLY A 1 79 ? 5.813 4.429 0.601 1.00 94.81 79 GLY A C 1
ATOM 548 O O . GLY A 1 79 ? 6.059 4.351 -0.600 1.00 94.81 79 GLY A O 1
ATOM 549 N N . ASP A 1 80 ? 5.363 5.557 1.151 1.00 95.75 80 ASP A N 1
ATOM 550 C CA . ASP A 1 80 ? 5.060 6.773 0.384 1.00 95.75 80 ASP A CA 1
ATOM 551 C C . ASP A 1 80 ? 5.557 8.037 1.097 1.00 95.75 80 ASP A C 1
ATOM 553 O O . ASP A 1 80 ? 5.117 8.371 2.195 1.00 95.75 80 ASP A O 1
ATOM 557 N N . VAL A 1 81 ? 6.494 8.727 0.440 1.00 93.62 81 VAL A N 1
ATOM 558 C CA . VAL A 1 81 ? 6.966 10.081 0.787 1.00 93.62 81 VAL A CA 1
ATOM 559 C C . VAL A 1 81 ? 6.392 11.100 -0.201 1.00 93.62 81 VAL A C 1
ATOM 561 O O . VAL A 1 81 ? 5.881 12.145 0.188 1.00 93.62 81 VAL A O 1
ATOM 564 N N . GLY A 1 82 ? 6.502 10.792 -1.499 1.00 92.56 82 GLY A N 1
ATOM 565 C CA . GLY A 1 82 ? 6.156 11.689 -2.607 1.00 92.56 82 GLY A CA 1
ATOM 566 C C . GLY A 1 82 ? 5.181 11.090 -3.621 1.00 92.56 82 GLY A C 1
ATOM 567 O O . GLY A 1 82 ? 5.042 11.628 -4.711 1.00 92.56 82 GLY A O 1
ATOM 568 N N . GLY A 1 83 ? 4.517 9.984 -3.288 1.00 96.00 83 GLY A N 1
ATOM 569 C CA . GLY A 1 83 ? 3.593 9.273 -4.176 1.00 96.00 83 GLY A CA 1
ATOM 570 C C . GLY A 1 83 ? 3.876 7.782 -4.323 1.00 96.00 83 GLY A C 1
ATOM 571 O O . GLY A 1 83 ? 3.192 7.126 -5.092 1.00 96.00 83 GLY A O 1
ATOM 572 N N . SER A 1 84 ? 4.856 7.226 -3.614 1.00 97.00 84 SER A N 1
ATOM 573 C CA . SER A 1 84 ? 5.358 5.873 -3.876 1.00 97.00 84 SER A CA 1
ATOM 574 C C . SER A 1 84 ? 4.399 4.708 -3.579 1.00 97.00 84 SER A C 1
ATOM 576 O O . SER A 1 84 ? 4.719 3.583 -3.955 1.00 97.00 84 SER A O 1
ATOM 578 N N . ILE A 1 85 ? 3.234 4.948 -2.966 1.00 98.38 85 ILE A N 1
ATOM 579 C CA . ILE A 1 85 ? 2.091 4.010 -2.940 1.00 98.38 85 ILE A CA 1
ATOM 580 C C . ILE A 1 85 ? 1.104 4.391 -4.048 1.00 98.38 85 ILE A C 1
ATOM 582 O O . ILE A 1 85 ? 0.694 3.568 -4.862 1.00 98.38 85 ILE A O 1
ATOM 586 N N . ARG A 1 86 ? 0.747 5.678 -4.109 1.00 98.06 86 ARG A N 1
ATOM 587 C CA . ARG A 1 86 ? -0.328 6.199 -4.966 1.00 98.06 86 ARG A CA 1
ATOM 588 C C . ARG A 1 86 ? -0.017 6.119 -6.462 1.00 98.06 86 ARG A C 1
ATOM 590 O O . ARG A 1 86 ? -0.893 5.759 -7.237 1.00 98.06 86 ARG A O 1
ATOM 597 N N . ILE A 1 87 ? 1.209 6.441 -6.871 1.00 98.06 87 ILE A N 1
ATOM 598 C CA . ILE A 1 87 ? 1.665 6.410 -8.267 1.00 98.06 87 ILE A CA 1
ATOM 599 C C . ILE A 1 87 ? 1.621 4.984 -8.833 1.00 98.06 87 ILE A C 1
ATOM 601 O O . ILE A 1 87 ? 0.968 4.799 -9.860 1.00 98.06 87 ILE A O 1
ATOM 605 N N . PRO A 1 88 ? 2.262 3.969 -8.213 1.00 98.06 88 PRO A N 1
ATOM 606 C CA . PRO A 1 88 ? 2.218 2.622 -8.767 1.00 98.06 88 PRO A CA 1
ATOM 607 C C . PRO A 1 88 ? 0.811 2.011 -8.730 1.00 98.06 88 PRO A C 1
ATOM 609 O O . PRO A 1 88 ? 0.411 1.374 -9.704 1.00 98.06 88 PRO A O 1
ATOM 612 N N . CYS A 1 89 ? 0.005 2.280 -7.694 1.00 98.25 89 CYS A N 1
ATOM 613 C CA . CYS A 1 89 ? -1.411 1.894 -7.693 1.00 98.25 89 CYS A CA 1
ATOM 614 C C . CYS A 1 89 ? -2.180 2.530 -8.861 1.00 98.25 89 CYS A C 1
ATOM 616 O O . CYS A 1 89 ? -2.892 1.836 -9.580 1.00 98.25 89 CYS A O 1
ATOM 618 N N . HIS A 1 90 ? -1.977 3.825 -9.116 1.00 97.12 90 HIS A N 1
ATOM 619 C CA . HIS A 1 90 ? -2.614 4.517 -10.234 1.00 97.12 90 HIS A CA 1
ATOM 620 C C . HIS A 1 90 ? -2.223 3.927 -11.598 1.00 97.12 90 HIS A C 1
ATOM 622 O O . HIS A 1 90 ? -3.086 3.746 -12.452 1.00 97.12 90 HIS A O 1
ATOM 628 N N . PHE A 1 91 ? -0.945 3.601 -11.808 1.00 96.56 91 PHE A N 1
ATOM 629 C CA . PHE A 1 91 ? -0.464 3.073 -13.092 1.00 96.56 91 PHE A CA 1
ATOM 630 C C . PHE A 1 91 ? -0.923 1.639 -13.369 1.00 96.56 91 PHE A C 1
ATOM 632 O O . PHE A 1 91 ? -1.087 1.266 -14.529 1.00 96.56 91 PHE A O 1
ATOM 639 N N . THR A 1 92 ? -1.135 0.845 -12.320 1.00 97.06 92 THR A N 1
ATOM 640 C CA . THR A 1 92 ? -1.505 -0.577 -12.421 1.00 97.06 92 THR A CA 1
ATOM 641 C C . THR A 1 92 ? -2.993 -0.843 -12.184 1.00 97.06 92 THR A C 1
ATOM 643 O O . THR A 1 92 ? -3.436 -1.980 -12.317 1.00 97.06 92 THR A O 1
ATOM 646 N N . GLY A 1 93 ? -3.781 0.191 -11.866 1.00 96.75 93 GLY A N 1
ATOM 647 C CA . GLY A 1 93 ? -5.217 0.067 -11.606 1.00 96.75 93 GLY A CA 1
ATOM 648 C C . GLY A 1 93 ? -5.564 -0.515 -10.232 1.00 96.75 93 GLY A C 1
ATOM 649 O O . GLY A 1 93 ? -6.656 -1.046 -10.066 1.00 96.75 93 GLY A O 1
ATOM 650 N N . MET A 1 94 ? -4.653 -0.428 -9.262 1.00 97.88 94 MET A N 1
ATOM 651 C CA . MET A 1 94 ? -4.850 -0.893 -7.886 1.00 97.88 94 MET A CA 1
ATOM 652 C C . MET A 1 94 ? -5.337 0.237 -6.967 1.00 97.88 94 MET A C 1
ATOM 654 O O . MET A 1 94 ? -5.204 1.426 -7.270 1.00 97.88 94 MET A O 1
ATOM 658 N N . ALA A 1 95 ? -5.859 -0.127 -5.799 1.00 98.31 95 ALA A N 1
ATOM 659 C CA . ALA A 1 95 ? -6.123 0.790 -4.698 1.00 98.31 95 ALA A CA 1
ATOM 660 C C . ALA A 1 95 ? -4.887 0.912 -3.795 1.00 98.31 95 ALA A C 1
ATOM 662 O O . ALA A 1 95 ? -4.167 -0.058 -3.558 1.00 98.31 95 ALA A O 1
ATOM 663 N N . GLY A 1 96 ? -4.632 2.112 -3.276 1.00 97.94 96 GLY A N 1
ATOM 664 C CA . GLY A 1 96 ? -3.535 2.345 -2.341 1.00 97.94 96 GLY A CA 1
ATOM 665 C C . GLY A 1 96 ? -3.858 3.475 -1.382 1.00 97.94 96 GLY A C 1
ATOM 666 O O . GLY A 1 96 ? -4.272 4.558 -1.803 1.00 97.94 96 GLY A O 1
ATOM 667 N N . ILE A 1 97 ? -3.650 3.235 -0.090 1.00 97.94 97 ILE A N 1
ATOM 668 C CA . ILE A 1 97 ? -3.847 4.239 0.955 1.00 97.94 97 ILE A CA 1
ATOM 669 C C . ILE A 1 97 ? -2.481 4.655 1.477 1.00 97.94 97 ILE A C 1
ATOM 671 O O . ILE A 1 97 ? -1.704 3.818 1.921 1.00 97.94 97 ILE A O 1
ATOM 675 N N . LYS A 1 98 ? -2.218 5.965 1.486 1.00 97.31 98 LYS A N 1
ATOM 676 C CA . LYS A 1 98 ? -1.150 6.551 2.297 1.00 97.31 98 LYS A CA 1
ATOM 677 C C . LYS A 1 98 ? -1.762 7.147 3.569 1.00 97.31 98 LYS A C 1
ATOM 679 O O . LYS A 1 98 ? -2.319 8.247 3.494 1.00 97.31 98 LYS A O 1
ATOM 684 N N . PRO A 1 99 ? -1.635 6.491 4.732 1.00 95.44 99 PRO A N 1
ATOM 685 C CA . PRO A 1 99 ? -2.114 7.028 5.995 1.00 95.44 99 PRO A CA 1
ATOM 686 C C . PRO A 1 99 ? -1.433 8.346 6.388 1.00 95.44 99 PRO A C 1
ATOM 688 O O . PRO A 1 99 ? -0.423 8.776 5.810 1.00 95.44 99 PRO A O 1
ATOM 691 N N . SER A 1 100 ? -1.987 8.986 7.417 1.00 93.75 100 SER A N 1
ATOM 692 C CA . SER A 1 100 ? -1.301 10.054 8.145 1.00 93.75 100 SER A CA 1
ATOM 693 C C . SER A 1 100 ? 0.008 9.544 8.745 1.00 93.75 100 SER A C 1
ATOM 695 O O . SER A 1 100 ? 0.142 8.361 9.066 1.00 93.75 100 SER A O 1
ATOM 697 N N . HIS A 1 101 ? 0.971 10.445 8.920 1.00 91.69 101 HIS A N 1
ATOM 698 C CA . HIS A 1 101 ? 2.252 10.074 9.505 1.00 91.69 101 HIS A CA 1
ATOM 699 C C . HIS A 1 101 ? 2.096 9.496 10.915 1.00 91.69 101 HIS A C 1
ATOM 701 O O . HIS A 1 101 ? 1.206 9.900 11.662 1.00 91.69 101 HIS A O 1
ATOM 707 N N . LEU A 1 102 ? 2.948 8.513 11.228 1.00 91.75 102 LEU A N 1
ATOM 708 C CA . LEU A 1 102 ? 2.949 7.722 12.463 1.00 91.75 102 LEU A CA 1
ATOM 709 C C . LEU A 1 102 ? 1.707 6.845 12.684 1.00 91.75 102 LEU A C 1
ATOM 711 O O . LEU A 1 102 ? 1.525 6.328 13.774 1.00 91.75 102 LEU A O 1
ATOM 715 N N . ARG A 1 103 ? 0.858 6.606 11.677 1.00 94.06 103 ARG A N 1
ATOM 716 C CA . ARG A 1 103 ? -0.203 5.582 11.783 1.00 94.06 103 ARG A CA 1
ATOM 717 C C . ARG A 1 103 ? 0.321 4.142 11.778 1.00 94.06 103 ARG A C 1
ATOM 719 O O . ARG A 1 103 ? -0.354 3.246 12.276 1.00 94.06 103 ARG A O 1
ATOM 726 N N . PHE A 1 104 ? 1.506 3.937 11.217 1.00 93.75 104 PHE A N 1
ATOM 727 C CA . PHE A 1 104 ? 2.285 2.707 11.305 1.00 93.75 104 PHE A CA 1
ATOM 728 C C . PHE A 1 104 ? 3.605 2.997 12.020 1.00 93.75 104 PHE A C 1
ATOM 730 O O . PHE A 1 104 ? 4.063 4.143 12.056 1.00 93.75 104 PHE A O 1
ATOM 737 N N . SER A 1 105 ? 4.213 1.950 12.581 1.00 92.25 105 SER A N 1
ATOM 738 C CA . SER A 1 105 ? 5.585 2.036 13.075 1.00 92.25 105 SER A CA 1
ATOM 739 C C . SER A 1 105 ? 6.554 2.079 11.898 1.00 92.25 105 SER A C 1
ATOM 741 O O . SER A 1 105 ? 6.505 1.219 11.022 1.00 92.25 105 SER A O 1
ATOM 743 N N . HIS A 1 106 ? 7.465 3.051 11.921 1.00 89.56 106 HIS A N 1
ATOM 744 C CA . HIS A 1 106 ? 8.565 3.160 10.957 1.00 89.56 106 HIS A CA 1
ATOM 745 C C . HIS A 1 106 ? 9.846 2.460 11.456 1.00 89.56 106 HIS A C 1
ATOM 747 O O . HIS A 1 106 ? 10.922 2.591 10.869 1.00 89.56 106 HIS A O 1
ATOM 753 N N . ARG A 1 107 ? 9.778 1.745 12.589 1.00 87.94 107 ARG A N 1
ATOM 754 C CA . ARG A 1 107 ? 10.943 1.062 13.163 1.00 87.94 107 ARG A CA 1
ATOM 755 C C . ARG A 1 107 ? 11.408 -0.060 12.242 1.00 87.94 107 ARG A C 1
ATOM 757 O O . ARG A 1 107 ? 10.620 -0.887 11.804 1.00 87.94 107 ARG A O 1
ATOM 764 N N . GLY A 1 108 ? 12.715 -0.103 11.990 1.00 85.00 108 GLY A N 1
ATOM 765 C CA . GLY A 1 108 ? 13.334 -1.146 11.168 1.00 85.00 108 GLY A CA 1
ATOM 766 C C . GLY A 1 108 ? 13.085 -1.008 9.664 1.00 85.00 108 GLY A C 1
ATOM 767 O O . GLY A 1 108 ? 13.565 -1.849 8.908 1.00 85.00 108 GLY A O 1
ATOM 768 N N . VAL A 1 109 ? 12.392 0.043 9.213 1.00 86.31 109 VAL A N 1
ATOM 769 C CA . VAL A 1 109 ? 12.182 0.307 7.786 1.00 86.31 109 VAL A CA 1
ATOM 770 C C . VAL A 1 109 ? 13.421 1.012 7.218 1.00 86.31 109 VAL A C 1
ATOM 772 O O . VAL A 1 109 ? 13.763 2.111 7.663 1.00 86.31 109 VAL A O 1
ATOM 775 N N . PRO A 1 110 ? 14.132 0.414 6.245 1.00 82.56 110 PRO A N 1
ATOM 776 C CA . PRO A 1 110 ? 15.293 1.051 5.643 1.00 82.56 110 PRO A CA 1
ATOM 777 C C . PRO A 1 110 ? 14.859 2.241 4.780 1.00 82.56 110 PRO A C 1
ATOM 779 O O . PRO A 1 110 ? 14.014 2.125 3.894 1.00 82.56 110 PRO A O 1
ATOM 782 N N . GLY A 1 111 ? 15.470 3.399 5.020 1.00 81.19 111 GLY A N 1
ATOM 783 C CA . GLY A 1 111 ? 15.275 4.603 4.219 1.00 81.19 111 GLY A CA 1
ATOM 784 C C . GLY A 1 111 ? 16.519 4.940 3.406 1.00 81.19 111 GLY A C 1
ATOM 785 O O . GLY A 1 111 ? 17.638 4.782 3.882 1.00 81.19 111 GLY A O 1
ATOM 786 N N . ALA A 1 112 ? 16.331 5.476 2.199 1.00 81.62 112 ALA A N 1
ATOM 787 C CA . ALA A 1 112 ? 17.446 5.926 1.360 1.00 81.62 112 ALA A CA 1
ATOM 788 C C . ALA A 1 112 ? 18.212 7.122 1.950 1.00 81.62 112 ALA A C 1
ATOM 790 O O . ALA A 1 112 ? 19.403 7.281 1.708 1.00 81.62 112 ALA A O 1
ATOM 791 N N . VAL A 1 113 ? 17.519 7.959 2.730 1.00 84.69 113 VAL A N 1
ATOM 792 C CA . VAL A 1 113 ? 18.099 9.109 3.432 1.00 84.69 113 VAL A CA 1
ATOM 793 C C . VAL A 1 113 ? 17.615 9.074 4.890 1.00 84.69 113 VAL A C 1
ATOM 795 O O . VAL A 1 113 ? 16.463 9.444 5.153 1.00 84.69 113 VAL A O 1
ATOM 798 N N . PRO A 1 114 ? 18.425 8.576 5.840 1.00 76.75 114 PRO A N 1
ATOM 799 C CA . PRO A 1 114 ? 18.053 8.529 7.253 1.00 76.75 114 PRO A CA 1
ATOM 800 C C . PRO A 1 114 ? 18.057 9.930 7.890 1.00 76.75 114 PRO A C 1
ATOM 802 O O . PRO A 1 114 ? 18.724 10.842 7.407 1.00 76.75 114 PRO A O 1
ATOM 805 N N . GLY A 1 115 ? 17.309 10.108 8.985 1.00 78.75 115 GLY A N 1
ATOM 806 C CA . GLY A 1 115 ? 17.357 11.330 9.807 1.00 78.75 115 GLY A CA 1
ATOM 807 C C . GLY A 1 115 ? 16.618 12.556 9.253 1.00 78.75 115 GLY A C 1
ATOM 808 O O . GLY A 1 115 ? 16.865 13.669 9.707 1.00 78.75 115 GLY A O 1
ATOM 809 N N . ARG A 1 116 ? 15.713 12.387 8.281 1.00 79.00 116 ARG A N 1
ATOM 810 C CA . ARG A 1 116 ? 14.886 13.489 7.760 1.00 79.00 116 ARG A CA 1
ATOM 811 C C . ARG A 1 116 ? 13.814 13.884 8.793 1.00 79.00 116 ARG A C 1
ATOM 813 O O . ARG A 1 116 ? 13.0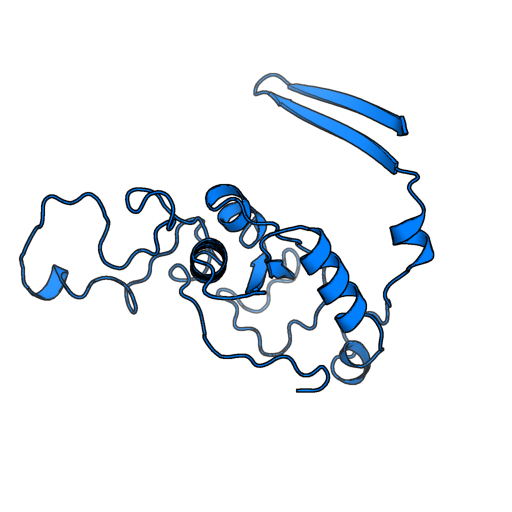75 13.008 9.220 1.00 79.00 116 ARG A O 1
ATOM 820 N N . PRO A 1 117 ? 13.692 15.166 9.188 1.00 70.94 117 PRO A N 1
ATOM 821 C CA . PRO A 1 117 ? 12.750 15.553 10.244 1.00 70.94 117 PRO A CA 1
ATOM 822 C C . PRO A 1 117 ? 11.368 16.004 9.742 1.00 70.94 117 PRO A C 1
ATOM 824 O O . PRO A 1 117 ? 10.430 16.034 10.530 1.00 70.94 117 PRO A O 1
ATOM 827 N N . LEU A 1 118 ? 11.230 16.385 8.463 1.00 78.50 118 LEU A N 1
ATOM 828 C CA . LEU A 1 118 ? 10.026 17.072 7.964 1.00 78.50 118 LEU A CA 1
ATOM 829 C C . LEU A 1 118 ? 9.127 16.204 7.075 1.00 78.50 118 LEU A C 1
ATOM 831 O O . LEU A 1 118 ? 7.920 16.152 7.288 1.00 78.50 118 LEU A O 1
ATOM 835 N N . ILE A 1 119 ? 9.697 15.543 6.063 1.00 84.19 119 ILE A N 1
ATOM 836 C CA . ILE A 1 119 ? 8.936 14.780 5.064 1.00 84.19 119 ILE A CA 1
ATOM 837 C C . ILE A 1 119 ? 9.330 13.310 5.175 1.00 84.19 119 ILE A C 1
ATOM 839 O O . ILE A 1 119 ? 10.323 12.863 4.594 1.00 84.19 119 ILE A O 1
ATOM 843 N N . ASN A 1 120 ? 8.548 12.580 5.963 1.00 86.44 120 ASN A N 1
ATOM 844 C CA . ASN A 1 120 ? 8.792 11.179 6.281 1.00 86.44 120 ASN A CA 1
ATOM 845 C C . ASN A 1 120 ? 7.981 10.241 5.395 1.00 86.44 120 ASN A C 1
ATOM 847 O O . ASN A 1 120 ? 6.917 10.599 4.893 1.00 86.44 120 ASN A O 1
ATOM 851 N N . ALA A 1 121 ? 8.492 9.021 5.237 1.00 88.19 121 ALA A N 1
ATOM 852 C CA . ALA A 1 121 ? 7.749 7.961 4.578 1.00 88.19 121 ALA A CA 1
ATOM 853 C C . ALA A 1 121 ? 6.580 7.512 5.457 1.00 88.19 121 ALA A C 1
ATOM 855 O O . ALA A 1 121 ? 6.627 7.586 6.689 1.00 88.19 121 ALA A O 1
ATOM 856 N N . ASN A 1 122 ? 5.516 7.068 4.802 1.00 92.06 122 ASN A N 1
ATOM 857 C CA . ASN A 1 122 ? 4.372 6.446 5.442 1.00 92.06 122 ASN A CA 1
ATOM 858 C C . ASN A 1 122 ? 4.118 5.092 4.802 1.00 92.06 122 ASN A C 1
ATOM 860 O O . ASN A 1 122 ? 3.979 5.008 3.582 1.00 92.06 122 ASN A O 1
ATOM 864 N N . GLU A 1 123 ? 4.038 4.063 5.630 1.00 94.50 123 GLU A N 1
ATOM 865 C CA . GLU A 1 123 ? 3.604 2.734 5.235 1.00 94.50 123 GLU A CA 1
ATOM 866 C C . GLU A 1 123 ? 2.097 2.732 5.025 1.00 94.50 123 GLU A C 1
ATOM 868 O O . GLU A 1 123 ? 1.350 3.399 5.749 1.00 94.50 123 GLU A O 1
ATOM 873 N N . GLY A 1 124 ? 1.640 1.953 4.056 1.00 96.69 124 GLY A N 1
ATOM 874 C CA . GLY A 1 124 ? 0.219 1.775 3.831 1.00 96.69 124 GLY A CA 1
ATOM 875 C C . GLY A 1 124 ? -0.100 0.581 2.941 1.00 96.69 124 GLY A C 1
ATOM 876 O O . GLY A 1 124 ? 0.782 0.084 2.231 1.00 96.69 124 GLY A O 1
ATOM 877 N N . PRO A 1 125 ? -1.354 0.106 2.996 1.00 97.81 125 PRO A N 1
ATOM 878 C CA . PRO A 1 125 ? -1.792 -1.023 2.201 1.00 97.81 125 PRO A CA 1
ATOM 879 C C . PRO A 1 125 ? -1.952 -0.651 0.729 1.00 97.81 125 PRO A C 1
ATOM 881 O O . PRO A 1 125 ? -2.363 0.459 0.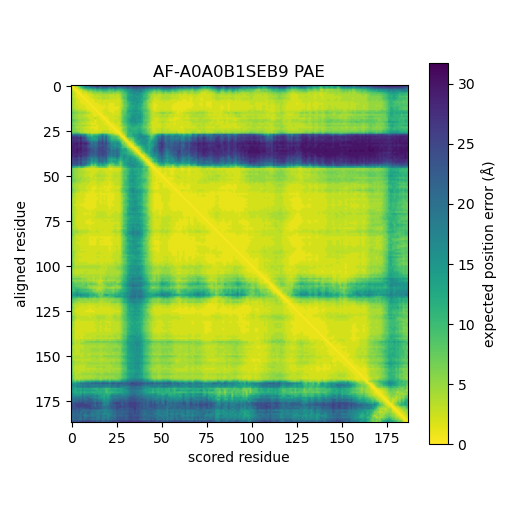368 1.00 97.81 125 PRO A O 1
ATOM 884 N N . MET A 1 126 ? -1.661 -1.640 -0.105 1.00 98.62 126 MET A N 1
ATOM 885 C CA . MET A 1 126 ? -1.935 -1.681 -1.532 1.00 98.62 126 MET A CA 1
ATOM 886 C C . MET A 1 126 ? -2.762 -2.938 -1.798 1.00 98.62 126 MET A C 1
ATOM 888 O O . MET A 1 126 ? -2.390 -4.028 -1.363 1.00 98.62 126 MET A O 1
ATOM 892 N N . THR A 1 127 ? -3.898 -2.796 -2.470 1.00 98.38 127 THR A N 1
ATOM 893 C CA . THR A 1 127 ? -4.872 -3.879 -2.683 1.00 98.38 127 THR A CA 1
ATOM 894 C C . THR A 1 127 ? -5.563 -3.709 -4.032 1.00 98.38 127 THR A C 1
ATOM 896 O O . THR A 1 127 ? -5.458 -2.659 -4.664 1.00 98.38 127 THR A O 1
ATOM 899 N N . LYS A 1 128 ? -6.304 -4.723 -4.489 1.00 97.06 128 LYS A N 1
ATOM 900 C CA . LYS A 1 128 ? -7.102 -4.614 -5.723 1.00 97.06 128 LYS A CA 1
ATOM 901 C C . LYS A 1 128 ? -8.223 -3.585 -5.620 1.00 97.06 128 LYS A C 1
ATOM 903 O O . LYS A 1 128 ? -8.496 -2.862 -6.571 1.00 97.06 128 LYS A O 1
ATOM 908 N N . ASP A 1 129 ? -8.856 -3.511 -4.460 1.00 96.31 129 ASP A N 1
ATOM 909 C CA . ASP A 1 129 ? -9.985 -2.631 -4.193 1.00 96.31 129 ASP A CA 1
ATOM 910 C C . ASP A 1 129 ? -9.804 -1.902 -2.857 1.00 96.31 129 ASP A C 1
ATOM 912 O O . ASP A 1 129 ? -9.051 -2.329 -1.978 1.00 96.31 129 ASP A O 1
ATOM 916 N N . ILE A 1 130 ? -10.494 -0.773 -2.705 1.00 95.75 130 ILE A N 1
ATOM 917 C CA . ILE A 1 130 ? -10.369 0.075 -1.517 1.00 95.75 130 ILE A CA 1
ATOM 918 C C . ILE A 1 130 ? -10.961 -0.569 -0.253 1.00 95.75 130 ILE A C 1
ATOM 920 O O . ILE A 1 130 ? -10.534 -0.238 0.853 1.00 95.75 130 ILE A O 1
ATOM 924 N N . GLN A 1 131 ? -11.912 -1.493 -0.405 1.00 96.06 131 GLN A N 1
ATOM 925 C CA . GLN A 1 131 ? -12.600 -2.137 0.710 1.00 96.06 131 GLN A CA 1
ATOM 926 C C . GLN A 1 131 ? -11.652 -3.077 1.458 1.00 96.06 131 GLN A C 1
ATOM 928 O O . GLN A 1 131 ? -11.524 -2.971 2.676 1.00 96.06 131 GLN A O 1
ATOM 933 N N . THR A 1 132 ? -10.885 -3.885 0.727 1.00 96.88 132 THR A N 1
ATOM 934 C CA . THR A 1 132 ? -9.833 -4.746 1.284 1.00 96.88 132 THR A CA 1
ATOM 935 C C . THR A 1 132 ? -8.783 -3.924 2.038 1.00 96.88 132 THR A C 1
ATOM 937 O O . THR A 1 132 ? -8.332 -4.308 3.117 1.00 96.88 132 THR A O 1
ATOM 940 N N . SER A 1 133 ? -8.416 -2.747 1.515 1.00 96.75 133 SER A N 1
ATOM 941 C CA . SER A 1 133 ? -7.521 -1.825 2.226 1.00 96.75 133 SER A CA 1
ATOM 942 C C . SER A 1 133 ? -8.133 -1.338 3.545 1.00 96.75 133 SER A C 1
ATOM 944 O O . SER A 1 133 ? -7.437 -1.282 4.557 1.00 96.75 133 SER A O 1
ATOM 946 N N . ALA A 1 134 ? -9.425 -0.997 3.561 1.00 96.00 134 ALA A N 1
ATOM 947 C CA . ALA A 1 134 ? -10.115 -0.552 4.770 1.00 96.00 134 ALA A CA 1
ATOM 948 C C . ALA A 1 134 ? -10.218 -1.666 5.824 1.00 96.00 134 ALA A C 1
ATOM 950 O O . ALA A 1 134 ? -9.948 -1.418 6.997 1.00 96.00 134 ALA A O 1
ATOM 951 N N . GLU A 1 135 ? -10.546 -2.890 5.412 1.00 95.44 135 GLU A N 1
ATOM 952 C CA . GLU A 1 135 ? -10.618 -4.063 6.292 1.00 95.44 135 GLU A CA 1
ATOM 953 C C . GLU A 1 135 ? -9.260 -4.380 6.917 1.00 95.44 135 GLU A C 1
ATOM 955 O O . GLU A 1 135 ? -9.159 -4.540 8.132 1.00 95.44 135 GLU A O 1
ATOM 960 N N . PHE A 1 136 ? -8.186 -4.351 6.124 1.00 95.50 136 PHE A N 1
ATOM 961 C CA . PHE A 1 136 ? -6.833 -4.505 6.651 1.00 95.50 136 PHE A CA 1
ATOM 962 C C . PHE A 1 136 ? -6.489 -3.442 7.701 1.00 95.50 136 PHE A C 1
ATOM 964 O O . PHE A 1 136 ? -5.969 -3.763 8.769 1.00 95.50 136 PHE A O 1
ATOM 971 N N . LEU A 1 137 ? -6.782 -2.169 7.423 1.00 95.50 137 LEU A N 1
ATOM 972 C CA . LEU A 1 137 ? -6.507 -1.082 8.365 1.00 95.50 137 LEU A CA 1
ATOM 973 C C . LEU A 1 137 ? -7.349 -1.187 9.639 1.00 95.50 137 LEU A C 1
ATOM 975 O O . LEU A 1 137 ? -6.843 -0.883 10.720 1.00 95.50 137 LEU A O 1
ATOM 979 N N . LYS A 1 138 ? -8.603 -1.634 9.529 1.00 95.44 138 LYS A N 1
ATOM 980 C CA . LYS A 1 138 ? -9.470 -1.922 10.675 1.00 95.44 138 LYS A CA 1
ATOM 981 C C . LYS A 1 138 ? -8.844 -2.982 11.571 1.00 95.44 138 LYS A C 1
ATOM 983 O O . LYS A 1 138 ? -8.730 -2.749 12.770 1.00 95.44 138 LYS A O 1
ATOM 988 N N . GLU A 1 139 ? -8.380 -4.090 11.000 1.00 94.19 139 GLU A N 1
ATOM 989 C CA . GLU A 1 139 ? -7.730 -5.161 11.761 1.00 94.19 139 GLU A CA 1
ATOM 990 C C . GLU A 1 139 ? -6.426 -4.690 12.414 1.00 94.19 139 GLU A C 1
ATOM 992 O O . GLU A 1 139 ? -6.210 -4.895 13.608 1.00 94.19 139 GLU A O 1
ATOM 997 N N . ILE A 1 140 ? -5.575 -3.979 11.671 1.00 93.12 140 ILE A N 1
ATOM 998 C CA . ILE A 1 140 ? -4.290 -3.477 12.175 1.00 93.12 140 ILE A CA 1
ATOM 999 C C . ILE A 1 140 ? -4.472 -2.447 13.298 1.00 93.12 140 ILE A C 1
ATOM 1001 O O . ILE A 1 140 ? -3.715 -2.456 14.270 1.00 93.12 140 ILE A O 1
ATOM 1005 N N . TRP A 1 141 ? -5.466 -1.564 13.188 1.00 95.00 141 TRP A N 1
ATOM 1006 C CA . TRP A 1 141 ? -5.747 -0.513 14.173 1.00 95.00 141 TRP A CA 1
ATOM 1007 C C . TRP A 1 141 ? -6.862 -0.888 15.161 1.00 95.00 141 TRP A C 1
ATOM 1009 O O . TRP A 1 141 ? -7.377 -0.013 15.859 1.00 95.00 141 TRP A O 1
ATOM 1019 N N . SER A 1 142 ? -7.230 -2.169 15.251 1.00 93.69 142 SER A N 1
ATOM 1020 C CA . SER A 1 142 ? -8.206 -2.673 16.229 1.00 93.69 142 SER A CA 1
ATOM 1021 C C . SER A 1 142 ? -7.635 -2.745 17.6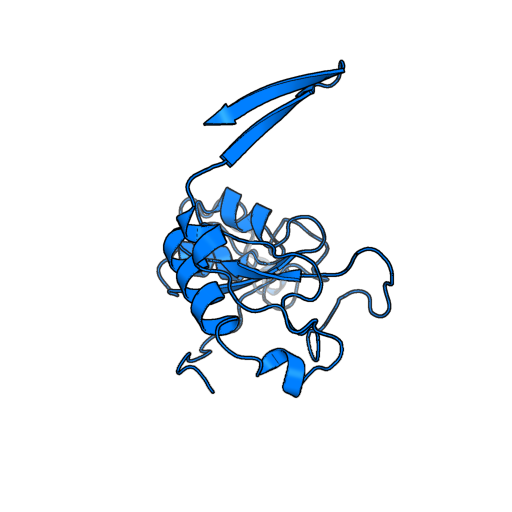50 1.00 93.69 142 SER A C 1
ATOM 1023 O O . SER A 1 142 ? -8.373 -2.645 18.630 1.00 93.69 142 SER A O 1
ATOM 1025 N N . THR A 1 143 ? -6.310 -2.877 17.777 1.00 92.12 143 THR A N 1
ATOM 1026 C CA . THR A 1 143 ? -5.605 -3.016 19.057 1.00 92.12 143 THR A CA 1
ATOM 1027 C C . THR A 1 143 ? -4.492 -1.983 19.210 1.00 92.12 143 THR A C 1
ATOM 1029 O O . THR A 1 143 ? -4.052 -1.349 18.251 1.00 92.12 143 THR A O 1
ATOM 1032 N N . ARG A 1 144 ? -3.989 -1.827 20.440 1.00 92.50 144 ARG A N 1
ATOM 1033 C CA . ARG A 1 144 ? -2.855 -0.944 20.757 1.00 92.50 144 ARG A CA 1
ATOM 1034 C C . ARG A 1 144 ? -1.490 -1.586 20.529 1.00 92.50 144 ARG A C 1
ATOM 1036 O O . ARG A 1 144 ? -0.482 -0.980 20.883 1.00 92.50 144 ARG A O 1
ATOM 1043 N N . TRP A 1 145 ? -1.446 -2.765 19.907 1.00 91.94 145 TRP A N 1
ATOM 1044 C CA . TRP A 1 145 ? -0.222 -3.547 19.765 1.00 91.94 145 TRP A CA 1
ATOM 1045 C C . TRP A 1 145 ? 0.944 -2.733 19.184 1.00 91.94 145 TRP A C 1
ATOM 1047 O O . TRP A 1 145 ? 2.051 -2.795 19.715 1.00 91.94 145 TRP A O 1
ATOM 1057 N N . ILE A 1 146 ? 0.695 -1.915 18.149 1.00 92.62 146 ILE A N 1
ATOM 1058 C CA . ILE A 1 146 ? 1.736 -1.067 17.544 1.00 92.62 146 ILE A CA 1
ATOM 1059 C C . ILE A 1 146 ? 2.293 -0.075 18.570 1.00 92.62 146 ILE A C 1
ATOM 1061 O O . ILE A 1 146 ? 3.502 -0.030 18.760 1.00 92.62 146 ILE A O 1
ATOM 1065 N N . THR A 1 147 ? 1.442 0.692 19.257 1.00 93.62 147 THR A N 1
ATOM 1066 C CA . THR A 1 147 ? 1.891 1.699 20.236 1.00 93.62 147 THR A CA 1
ATOM 1067 C C . THR A 1 147 ? 2.566 1.077 21.460 1.00 93.62 147 THR A C 1
ATOM 1069 O O . THR A 1 147 ? 3.482 1.668 22.024 1.00 93.62 147 THR A O 1
ATOM 1072 N N . GLU A 1 148 ? 2.157 -0.126 21.866 1.00 94.44 148 GLU A N 1
ATOM 1073 C CA . GLU A 1 148 ? 2.794 -0.864 22.965 1.00 94.44 148 GLU A CA 1
ATOM 1074 C C . GLU A 1 148 ? 4.236 -1.289 22.634 1.00 94.44 148 GLU A C 1
ATOM 1076 O O . GLU A 1 148 ? 5.063 -1.404 23.537 1.00 94.44 148 GLU A O 1
ATOM 1081 N N . HIS A 1 149 ? 4.560 -1.472 21.349 1.00 93.25 149 HIS A N 1
ATOM 1082 C CA . HIS A 1 149 ? 5.893 -1.878 20.879 1.00 93.25 149 HIS A CA 1
ATOM 1083 C C . HIS A 1 149 ? 6.689 -0.727 20.237 1.00 93.25 149 HIS A C 1
ATOM 1085 O O . HIS A 1 149 ? 7.917 -0.799 20.108 1.00 93.25 149 HIS A O 1
ATOM 1091 N N . ASP A 1 150 ? 6.013 0.358 19.866 1.00 94.75 150 ASP A N 1
ATOM 1092 C CA . ASP A 1 150 ? 6.589 1.599 19.371 1.00 94.75 150 ASP A CA 1
ATOM 1093 C C . ASP A 1 150 ? 5.909 2.820 20.020 1.00 94.75 150 ASP A C 1
ATOM 1095 O O . ASP A 1 150 ? 4.910 3.322 19.498 1.00 94.75 150 ASP A O 1
ATOM 1099 N N . PRO A 1 151 ? 6.461 3.356 21.126 1.00 93.94 151 PRO A N 1
ATOM 1100 C CA . PRO A 1 151 ? 5.888 4.505 21.830 1.00 93.94 151 PRO A CA 1
ATOM 1101 C C . PRO A 1 151 ? 5.858 5.805 21.009 1.00 93.94 151 PRO A C 1
ATOM 1103 O O . PRO A 1 151 ? 5.252 6.778 21.451 1.00 93.94 151 PRO A O 1
ATOM 1106 N N . TYR A 1 152 ? 6.501 5.856 19.835 1.00 91.94 152 TYR A N 1
ATOM 1107 C CA . TYR A 1 152 ? 6.413 7.009 18.934 1.00 91.94 152 TYR A CA 1
ATOM 1108 C C . TYR A 1 152 ? 5.152 6.993 18.059 1.00 91.94 152 TYR A C 1
ATOM 1110 O O . TYR A 1 152 ? 4.819 8.013 17.456 1.00 91.94 152 TYR A O 1
ATOM 1118 N N . VAL A 1 153 ? 4.435 5.868 17.995 1.00 94.75 153 VAL A N 1
ATOM 1119 C CA . VAL A 1 153 ? 3.166 5.754 17.270 1.00 94.75 153 VAL A CA 1
ATOM 1120 C C . VAL A 1 153 ? 2.012 6.170 18.187 1.00 94.75 153 VAL A C 1
ATOM 1122 O O . VAL A 1 153 ? 1.789 5.518 19.211 1.00 94.75 153 VAL A O 1
ATOM 1125 N N . PRO A 1 154 ? 1.236 7.218 17.852 1.00 94.94 154 PRO A N 1
ATOM 1126 C CA . PRO A 1 154 ? 0.110 7.641 18.671 1.00 94.94 154 PRO A CA 1
ATOM 1127 C C . PRO A 1 154 ? -0.960 6.531 18.762 1.00 94.94 154 PRO A C 1
ATOM 1129 O O . PRO A 1 154 ? -1.278 5.912 17.744 1.00 94.94 154 PRO A O 1
ATOM 1132 N N . PRO A 1 155 ? -1.566 6.303 19.946 1.00 94.62 155 PRO A N 1
ATOM 1133 C CA . PRO A 1 155 ? -2.515 5.211 20.203 1.00 94.62 155 PRO A CA 1
ATOM 1134 C C . PRO A 1 155 ? -3.914 5.508 19.645 1.00 94.62 155 PRO A C 1
ATOM 1136 O O . PRO A 1 155 ? -4.911 5.504 20.369 1.00 94.62 155 PRO A O 1
ATOM 1139 N N . VAL A 1 156 ? -3.997 5.809 18.352 1.00 95.38 156 VAL A N 1
ATOM 1140 C CA . VAL A 1 156 ? -5.257 6.107 17.675 1.00 95.38 156 VAL A CA 1
ATOM 1141 C C . VAL A 1 156 ? -5.768 4.825 17.027 1.00 95.38 156 VAL A C 1
ATOM 1143 O O . VAL A 1 156 ? -5.202 4.347 16.047 1.00 95.38 156 VAL A O 1
ATOM 1146 N N . LEU A 1 157 ? -6.856 4.286 17.568 1.00 95.75 157 LEU A N 1
ATOM 1147 C CA . LEU A 1 157 ? -7.506 3.086 17.045 1.00 95.75 157 LEU A CA 1
ATOM 1148 C C . LEU A 1 157 ? -8.390 3.402 15.831 1.00 95.75 157 LEU A C 1
ATOM 1150 O O . LEU A 1 157 ? -8.629 4.569 15.492 1.00 95.75 157 LEU A O 1
ATOM 1154 N N . TRP A 1 158 ? -8.861 2.349 15.169 1.00 95.38 158 TRP A N 1
ATOM 1155 C CA . TRP A 1 158 ? -9.905 2.438 14.157 1.00 95.38 158 TRP A CA 1
ATOM 1156 C C . TRP A 1 158 ? -11.187 3.040 14.754 1.00 95.38 158 TRP A C 1
ATOM 1158 O O . TRP A 1 158 ? -11.560 2.734 15.886 1.00 95.38 158 TRP A O 1
ATOM 1168 N N . ASN A 1 159 ? -11.863 3.900 13.992 1.00 94.94 159 ASN A N 1
ATOM 1169 C CA . ASN A 1 159 ? -13.115 4.530 14.406 1.00 94.94 159 ASN A CA 1
ATOM 1170 C C . ASN A 1 159 ? -14.241 4.108 13.455 1.00 94.94 159 ASN A C 1
ATOM 1172 O O . ASN A 1 159 ? -14.371 4.656 12.358 1.00 94.94 159 ASN A O 1
ATOM 1176 N N . GLU A 1 160 ? -15.047 3.138 13.889 1.00 94.56 160 GLU A N 1
ATOM 1177 C CA . GLU A 1 160 ? -16.124 2.576 13.069 1.00 94.56 160 GLU A CA 1
ATOM 1178 C C . GLU A 1 160 ? -17.246 3.575 12.809 1.00 94.56 160 GLU A C 1
ATOM 1180 O O . GLU A 1 160 ? -17.759 3.653 11.692 1.00 94.56 160 GLU A O 1
ATOM 1185 N N . ASP A 1 161 ? -17.571 4.402 13.801 1.00 93.12 161 ASP A N 1
ATOM 1186 C CA . ASP A 1 161 ? -18.591 5.432 13.651 1.00 93.12 161 ASP A CA 1
ATOM 1187 C C . ASP A 1 161 ? -18.176 6.469 12.605 1.00 93.12 161 ASP A C 1
ATOM 1189 O O . ASP A 1 161 ? -19.024 6.996 11.900 1.00 93.12 161 ASP A O 1
ATOM 1193 N N . MET A 1 162 ? -16.887 6.817 12.513 1.00 90.81 162 MET A N 1
ATOM 1194 C CA . MET A 1 162 ? -16.393 7.737 11.481 1.00 90.81 162 MET A CA 1
ATOM 1195 C C . MET A 1 162 ? -16.399 7.098 10.093 1.00 90.81 162 MET A C 1
ATOM 1197 O O . MET A 1 162 ? -16.743 7.769 9.127 1.00 90.81 162 MET A O 1
ATOM 1201 N N . TYR A 1 163 ? -16.017 5.825 9.985 1.00 91.00 163 TYR A N 1
ATOM 1202 C CA . TYR A 1 163 ? -15.991 5.114 8.707 1.00 91.00 163 TYR A CA 1
ATOM 1203 C C . TYR A 1 163 ? -17.401 4.885 8.137 1.00 91.00 163 TYR A C 1
ATOM 1205 O O . TYR A 1 163 ? -17.621 5.061 6.942 1.00 91.00 163 TYR A O 1
ATOM 1213 N N . SER A 1 164 ? -18.368 4.548 8.994 1.00 89.81 164 SER A N 1
ATOM 1214 C CA . SER A 1 164 ? -19.752 4.249 8.600 1.00 89.81 164 SER A CA 1
ATOM 1215 C C . SER A 1 164 ? -20.644 5.482 8.428 1.00 89.81 164 SER A C 1
ATOM 1217 O O . SER A 1 164 ? -21.717 5.372 7.836 1.00 89.81 164 SER A O 1
ATOM 1219 N N . ARG A 1 165 ? -20.216 6.658 8.913 1.00 85.75 165 ARG A N 1
ATOM 1220 C CA . ARG A 1 165 ? -21.067 7.853 9.037 1.00 85.75 165 ARG A CA 1
ATOM 1221 C C . ARG A 1 165 ? -21.644 8.385 7.723 1.00 85.75 165 ARG A C 1
ATOM 1223 O O . ARG A 1 165 ? -22.636 9.095 7.783 1.00 85.75 165 ARG A O 1
ATOM 1230 N N . GLY A 1 166 ? -21.071 8.066 6.559 1.00 69.62 166 GLY A N 1
ATOM 1231 C CA . GLY A 1 166 ? -21.605 8.427 5.230 1.00 69.62 166 GLY A CA 1
ATOM 1232 C C . GLY A 1 166 ? -21.654 9.931 4.900 1.00 69.62 166 GLY A C 1
ATOM 1233 O O . GLY A 1 166 ? -21.713 10.295 3.727 1.00 69.62 166 GLY A O 1
ATOM 1234 N N . GLU A 1 167 ? -21.577 10.798 5.906 1.00 74.31 167 GLU A N 1
ATOM 1235 C CA . GLU A 1 167 ? -21.482 12.249 5.801 1.00 74.31 167 GLU A CA 1
ATOM 1236 C C . GLU A 1 167 ? -20.093 12.625 5.285 1.00 74.31 167 GLU A C 1
ATOM 1238 O O . GLU A 1 167 ? -19.072 12.411 5.947 1.00 74.31 167 GLU A O 1
ATOM 1243 N N . SER A 1 168 ? -20.034 13.180 4.077 1.00 74.56 168 SER A N 1
ATOM 1244 C CA . SER A 1 168 ? -18.775 13.640 3.502 1.00 74.56 168 SER A CA 1
ATOM 1245 C C . SER A 1 168 ? -18.980 14.932 2.729 1.00 74.56 168 SER A C 1
ATOM 1247 O O . SER A 1 168 ? -19.836 15.057 1.855 1.00 74.56 168 SER A O 1
ATOM 1249 N N . THR A 1 169 ? -18.145 15.918 3.042 1.00 79.75 169 THR A N 1
ATOM 1250 C CA . THR A 1 169 ? -17.951 17.062 2.157 1.00 79.75 169 THR A CA 1
ATOM 1251 C C . THR A 1 169 ? -16.804 16.729 1.214 1.00 79.75 169 THR A C 1
ATOM 1253 O O . THR A 1 169 ? -15.674 16.524 1.653 1.00 79.75 169 THR A O 1
ATOM 1256 N N . VAL A 1 170 ? -17.093 16.659 -0.081 1.00 79.88 170 VAL A N 1
ATOM 1257 C CA . VAL A 1 170 ? -16.113 16.407 -1.134 1.00 79.88 170 VAL A CA 1
ATOM 1258 C C . VAL A 1 170 ? -15.747 17.735 -1.784 1.00 79.88 170 VAL A C 1
ATOM 1260 O O . VAL A 1 170 ? -16.520 18.317 -2.541 1.00 79.88 170 VAL A O 1
ATOM 1263 N N . SER A 1 171 ? -14.538 18.212 -1.514 1.00 80.69 171 SER A N 1
ATOM 1264 C CA . SER A 1 171 ? -13.961 19.346 -2.237 1.00 80.69 171 SER A CA 1
ATOM 1265 C C . SER A 1 171 ? -13.076 18.828 -3.367 1.00 80.69 171 SER A C 1
ATOM 1267 O O . SER A 1 171 ? -12.146 18.059 -3.134 1.00 80.69 171 SER A O 1
ATOM 1269 N N . ALA A 1 172 ? -13.359 19.252 -4.593 1.00 80.31 172 ALA A N 1
ATOM 1270 C CA . ALA A 1 172 ? -12.559 18.984 -5.774 1.00 80.31 172 ALA A CA 1
ATOM 1271 C C . ALA A 1 172 ? -11.847 20.268 -6.207 1.00 80.31 172 ALA A C 1
ATOM 1273 O O . ALA A 1 172 ? -12.473 21.302 -6.434 1.00 80.31 172 ALA A O 1
ATOM 1274 N N . THR A 1 173 ? -10.531 20.190 -6.362 1.00 79.75 173 THR A N 1
ATOM 1275 C CA . THR A 1 173 ? -9.715 21.328 -6.781 1.00 79.75 173 THR A CA 1
ATOM 1276 C C . THR A 1 173 ? -8.950 20.956 -8.036 1.00 79.75 173 THR A C 1
ATOM 1278 O O . THR A 1 173 ? -8.245 19.950 -8.058 1.00 79.75 173 THR A O 1
ATOM 1281 N N . THR A 1 174 ? -9.060 21.774 -9.075 1.00 74.81 174 THR A N 1
ATOM 1282 C CA . THR A 1 174 ? -8.257 21.643 -10.294 1.00 74.81 174 THR A CA 1
ATOM 1283 C C . THR A 1 174 ? -7.244 22.778 -10.347 1.00 74.81 174 THR A C 1
ATOM 1285 O O . THR A 1 174 ? -7.577 23.948 -10.137 1.00 74.81 174 THR A O 1
ATOM 1288 N N . TRP A 1 175 ? -5.993 22.413 -10.617 1.00 69.88 175 TRP A N 1
ATOM 1289 C CA . TRP A 1 175 ? -4.895 23.345 -10.831 1.00 69.88 175 TRP A CA 1
ATOM 1290 C C . TRP A 1 175 ? -4.581 23.369 -12.323 1.00 69.88 175 TRP A C 1
ATOM 1292 O O . TRP A 1 175 ? -4.210 22.352 -12.906 1.00 69.88 175 TRP A O 1
ATOM 1302 N N . THR A 1 176 ? -4.744 24.529 -12.947 1.00 74.00 176 THR A N 1
ATOM 1303 C CA . THR A 1 176 ? -4.298 24.777 -14.322 1.00 74.00 176 THR A CA 1
ATOM 1304 C C . THR A 1 176 ? -3.064 25.668 -14.281 1.00 74.00 176 THR A C 1
ATOM 1306 O O . THR A 1 176 ? -2.845 26.366 -13.293 1.00 74.00 176 THR A O 1
ATOM 1309 N N . MET A 1 177 ? -2.272 25.711 -15.357 1.00 68.94 177 MET A N 1
ATOM 1310 C CA . MET A 1 177 ? -1.123 26.631 -15.428 1.00 68.94 177 MET A CA 1
ATOM 1311 C C . MET A 1 177 ? -1.506 28.113 -15.243 1.00 68.94 177 MET A C 1
ATOM 1313 O O . MET A 1 177 ? -0.634 28.937 -14.989 1.00 68.94 177 MET A O 1
ATOM 1317 N N . THR A 1 178 ? -2.793 28.452 -15.358 1.00 72.31 178 THR A N 1
ATOM 1318 C CA . THR A 1 178 ? -3.332 29.813 -15.253 1.00 72.31 178 THR A CA 1
ATOM 1319 C C . THR A 1 178 ? -4.093 30.093 -13.954 1.00 72.31 178 THR A C 1
ATOM 1321 O O . THR A 1 178 ? -4.526 31.224 -13.755 1.00 72.31 178 THR A O 1
ATOM 1324 N N . GLY A 1 179 ? -4.278 29.110 -13.064 1.00 57.38 179 GLY A N 1
ATOM 1325 C CA . GLY A 1 179 ? -4.956 29.339 -11.786 1.00 57.38 179 GLY A CA 1
ATOM 1326 C C . GLY A 1 179 ? -5.661 28.126 -11.179 1.00 57.38 179 GLY A C 1
ATOM 1327 O O . GLY A 1 179 ? -5.711 27.035 -11.757 1.00 57.38 179 GLY A O 1
ATOM 1328 N N . LEU A 1 180 ? -6.212 28.365 -9.987 1.00 73.50 180 LEU A N 1
ATOM 1329 C CA . LEU A 1 180 ? -6.933 27.407 -9.154 1.00 73.50 180 LEU A CA 1
ATOM 1330 C C . LEU A 1 180 ? -8.445 27.552 -9.356 1.00 73.50 180 LEU A C 1
ATOM 1332 O O . LEU A 1 180 ? -8.976 28.649 -9.197 1.00 73.50 180 LEU A O 1
ATOM 1336 N N . LEU A 1 181 ? -9.146 26.449 -9.611 1.00 72.38 181 LEU A N 1
ATOM 1337 C CA . LEU A 1 181 ? -10.604 26.389 -9.497 1.00 72.38 181 LEU A CA 1
ATOM 1338 C C . LEU A 1 181 ? -10.975 25.376 -8.406 1.00 72.38 181 LEU A C 1
ATOM 1340 O O . LEU A 1 181 ? -10.556 24.218 -8.458 1.00 72.38 181 LEU A O 1
ATOM 1344 N N . LEU A 1 182 ? -11.751 25.833 -7.421 1.00 72.69 182 LEU A N 1
ATOM 1345 C CA . LEU A 1 182 ? -12.251 25.041 -6.298 1.00 72.69 182 LEU A CA 1
ATOM 1346 C C . LEU A 1 182 ? -13.754 24.802 -6.477 1.00 72.69 182 LEU A C 1
ATOM 1348 O O . LEU A 1 182 ? -14.527 25.749 -6.599 1.00 72.69 182 LEU A O 1
ATOM 1352 N N . LEU A 1 183 ? -14.160 23.539 -6.470 1.00 73.25 183 LEU A N 1
ATOM 1353 C CA . LEU A 1 183 ? -15.547 23.091 -6.471 1.00 73.25 183 LEU A CA 1
ATOM 1354 C C . LEU A 1 183 ? -15.793 22.327 -5.171 1.00 73.25 183 LEU A C 1
ATOM 1356 O O . LEU A 1 183 ? -15.050 21.407 -4.846 1.00 73.25 183 LEU A O 1
ATOM 1360 N N . GLN A 1 184 ? -16.827 22.690 -4.420 1.00 68.56 184 GLN A N 1
ATOM 1361 C CA . GLN A 1 184 ? -17.190 22.002 -3.183 1.00 68.56 184 GLN A CA 1
ATOM 1362 C C . GLN A 1 184 ? -18.570 21.368 -3.346 1.00 68.56 184 GLN A C 1
ATOM 1364 O O . GLN A 1 184 ? -19.537 22.047 -3.684 1.00 68.56 184 GLN A O 1
ATOM 1369 N N . LEU A 1 185 ? -18.643 20.059 -3.128 1.00 67.31 185 LEU A N 1
ATOM 1370 C CA . LEU A 1 185 ? -19.847 19.243 -3.210 1.00 67.31 185 LEU A CA 1
ATOM 1371 C C . LEU A 1 185 ? -20.059 18.591 -1.841 1.00 67.31 185 LEU A C 1
ATOM 1373 O O . LEU A 1 185 ? -19.240 17.793 -1.399 1.00 67.31 185 LEU A O 1
ATOM 1377 N N . SER A 1 186 ? -21.136 18.930 -1.144 1.00 62.06 186 SER A N 1
ATOM 1378 C CA . SER A 1 186 ? -21.520 18.260 0.105 1.00 62.06 186 SER A CA 1
ATOM 1379 C C . SER A 1 186 ? -22.599 17.219 -0.171 1.00 62.06 186 SER A C 1
ATOM 1381 O O . SER A 1 186 ? -23.543 17.512 -0.911 1.00 62.06 186 SER A O 1
ATOM 1383 N N . ARG A 1 187 ? -22.465 16.032 0.423 1.00 57.62 187 ARG A N 1
ATOM 1384 C CA . ARG A 1 187 ? -23.498 14.995 0.445 1.00 57.62 187 ARG A CA 1
ATOM 1385 C C . ARG A 1 187 ? -23.988 14.764 1.862 1.00 57.62 187 ARG A C 1
ATOM 1387 O O . ARG A 1 187 ? -23.124 14.740 2.767 1.00 57.62 187 ARG A O 1
#

Radius of gyration: 18.92 Å; Cα contacts (8 Å, |Δi|>4): 328; chains: 1; bounding box: 50×44×53 Å

Mean predicted aligned error: 8.0 Å

Secondary structure (DSSP, 8-state):
-TT------PPP--TTS--SS-B-TTTS-SGGGTT-----SS-TTB-EETTEEEEE--SSSHHHHHHHHTTS-SEEEEEESSSTTHHHHHHHT-EE--PPTTSS--TT---SSTT-SSS--EEEEEESSHHHHHHHHHHHTSSSHHHHH-TTS------HHHHH----EEEEEEEETTEEEEEEEE-